Protein 9H0X (pdb70)

Organism: Legionella pneumophila (NCBI:txid446)

Nearest PDB structures (foldseek):
  6ya1-assembly1_A  TM=9.956E-01  e=2.406E-67  Legionella pneumophila
  6yze-assembly1_A  TM=9.687E-01  e=2.252E-63  Legionella pneumophila
  7oc7-assembly1_A  TM=9.389E-01  e=1.921E-40  Pseudomonas aeruginosa
  8cr4-assembly1_A  TM=9.375E-01  e=2.576E-39  Pseudomonas aeruginosa
  3nqy-assembly1_B  TM=9.184E-01  e=3.663E-38  Pseudoalteromonas sp. SM9913

Solvent-accessible surface area: 14465 Å² total; per-residue (Å²): 160,76,133,4,68,0,43,0,41,0,4,7,183,73,87,33,85,58,23,0,34,152,89,49,75,56,5,64,2,28,30,38,52,92,83,81,57,0,36,1,45,19,119,46,0,34,0,1,37,5,45,58,141,97,186,48,113,32,135,26,7,92,4,60,3,115,118,108,136,192,132,115,63,14,99,2,2,126,86,58,63,0,52,24,151,27,51,14,8,0,1,1,0,0,10,0,3,22,0,0,75,5,1,23,52,0,0,101,85,39,48,60,40,53,0,1,45,112,132,122,55,41,82,37,47,0,19,0,23,0,8,23,0,132,28,59,56,69,13,60,34,64,34,118,7,0,0,0,0,4,4,69,104,67,9,19,2,7,11,14,36,4,17,0,0,12,9,0,0,12,0,0,0,89,62,68,7,1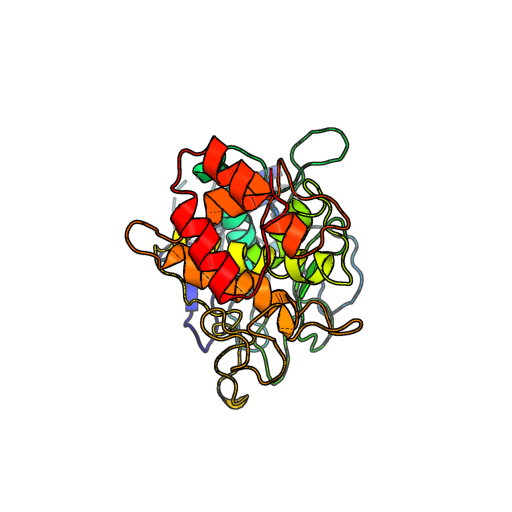7,6,63,107,128,27,55,5,0,0,0,9,1,0,0,0,0,0,0,2,0,0,0,28,80,60,39,92,47,151,30,49,47,40,13,3,25,25,3,1,31,142,123,26,66,132,95,4,70,20,16,0,46,110,3,44,117,35,66,117,7,19,28,33,17,111,79,45,133,65,77,19,65,11,63,74,0,0,1,0,0,2,31,0,0,60,19,0,8,82,15,100,138,24,73,10,103,41,0,0,25,0,0,0,46,0,1,60,81,84,12,72,53,151,3,50,5,58,98,0,0,34,6,0,16,42,0,0,149,84,56,69,54,82,56,104,29,0,68,122,0,0,57,78,0,52,4,72,52,149,100,27,242

Radius of gyration: 20.14 Å; Cα contacts (8 Å, |Δi|>4): 769; chains: 1; bounding box: 55×46×60 Å

B-factor: mean 24.15, std 18.09, range [9.18, 670.96]

Foldseek 3Di:
DAKAWEWAKWAFPVVDMDICVPPHPTFIWAADVVVQKIFLDDPAEAEAECVQEADDPLGTDMEHFDDDPPVYYFYDDNVRHRADDAQGIGHLSRLQSVLRVLLQVLCCVLPVDGLAADPVGHHAHAYEYFCYHDQDQDWAADQRYIYWHCHHDFWGTQRHNLSSQLHSNLRVLCVAQNADCFDQSVLVSNLLSNLRSQSSVCSVPNDGDQAAAQSITDPVNPDNGCAHLCQRCVNVQADQAPVPDDHPRHSNRPVNLVSVLLVQLCPDVPHHSSLSNQLVSQLSHPQRHHHDHPQSSLLSSLVSCVVVVHDSVSSVVSNVSRPHDPPVND

Sequence (330 aa):
KVQAKGMMMGFGGNRKIGEYQFGKDLPLLEITRDSSVEMCFMENTDVKVVDMGHKYYSNNKPMQFTCKETPDTKTYYTGYSADGYDRDNGAASPTNDALYAGYVIKHMMYHDWYGVEALTTKSDGSPMQLVMRVHYGQGYENAYWDGKQMTFGDGDTMMYPLVSLLGVGGHEVSHGFTEEQHSGLEYFGQSGGMNESSFSDMAAQAAEYYSVGKNSWQIGPEIMKEDSGYDALRYMDKPSRRDGMSIDVADDYYGGLDVHYSSGVYNHLFYILANQPNWNLRMMAFDVMVKANMMMDYWTPYSTFDEGGCCGMLSAAKDLGYNLDDIKKSLSEVTINYQSCCY

Structure (mmCIF, N/CA/C/O backbone):
data_9H0X
#
_entry.id   9H0X
#
_cell.length_a   59.914
_cell.length_b   74.950
_cell.length_c   76.129
_cell.angle_alpha   90.00
_cell.angle_beta   90.00
_cell.angle_gamma   90.00
#
_symmetry.space_group_name_H-M   'P 21 21 21'
#
loop_
_entity.id
_entity.type
_entity.pdbx_description
1 polymer 'Zinc metalloproteinase'
2 non-polymer "(2~{R})-2-(2-methylpropyl)-~{N}-[4-[[4-[(2-methylpropylsulfonylamino)methyl]-1,2,3-triazol-1-yl]methyl]phenyl]-~{N}'-oxidanyl-propanediamide"
3 non-polymer 'ZINC ION'
4 water water
#
loop_
_atom_site.group_PDB
_atom_site.id
_atom_site.type_symbol
_atom_site.label_atom_id
_atom_site.label_alt_id
_atom_site.label_comp_id
_atom_site.label_asym_id
_atom_site.label_entity_id
_atom_site.label_seq_id
_atom_site.pdbx_PDB_ins_code
_atom_site.Cartn_x
_atom_site.Cartn_y
_atom_site.Cartn_z
_atom_site.occupancy
_atom_site.B_iso_or_equiv
_atom_site.auth_seq_id
_atom_site.auth_comp_id
_atom_site.auth_asym_id
_atom_site.auth_atom_id
_atom_site.pdbx_PDB_model_num
ATOM 1 N N . LYS A 1 2 ? 5.863 24.978 -33.721 1.00 48.62 2 LYS A N 1
ATOM 2 C CA . LYS A 1 2 ? 6.230 26.078 -34.616 1.00 54.94 2 LYS A CA 1
ATOM 3 C C . LYS A 1 2 ? 5.127 26.400 -35.628 1.00 54.05 2 LYS A C 1
ATOM 4 O O . LYS A 1 2 ? 4.794 27.570 -35.803 1.00 59.59 2 LYS A O 1
ATOM 22 N N . VAL A 1 3 ? 4.603 25.390 -36.333 1.00 36.11 3 VAL A N 1
ATOM 23 C CA . VAL A 1 3 ? 3.440 25.594 -37.193 1.00 39.08 3 VAL A CA 1
ATOM 24 C C . VAL A 1 3 ? 2.334 24.652 -36.742 1.00 36.63 3 VAL A C 1
ATOM 25 O O . VAL A 1 3 ? 2.603 23.558 -36.224 1.00 32.55 3 VAL A O 1
ATOM 38 N N . GLN A 1 4 ? 1.083 25.072 -36.932 1.00 30.04 4 GLN A N 1
ATOM 39 C CA . GLN A 1 4 ? -0.041 24.171 -36.718 1.00 30.66 4 GLN A CA 1
ATOM 40 C C . GLN A 1 4 ? -0.014 23.079 -37.787 1.00 30.57 4 GLN A C 1
ATOM 41 O O . GLN A 1 4 ? 0.377 23.313 -38.932 1.00 29.67 4 GLN A O 1
ATOM 55 N N . ALA A 1 5 ? -0.480 21.888 -37.406 1.00 27.96 5 ALA A N 1
ATOM 56 C CA . ALA A 1 5 ? -0.607 20.771 -38.341 1.00 23.31 5 ALA A CA 1
ATOM 57 C C . ALA A 1 5 ? -1.778 19.915 -37.865 1.00 22.95 5 ALA A C 1
ATOM 58 O O . ALA A 1 5 ? -2.352 20.163 -36.809 1.00 23.45 5 ALA A O 1
ATOM 65 N N . LYS A 1 6 ? -2.121 18.892 -38.657 1.00 26.26 6 LYS A N 1
ATOM 66 C CA . LYS A 1 6 ? -3.250 18.022 -38.335 1.00 24.41 6 LYS A CA 1
ATOM 67 C C . LYS A 1 6 ? -2.722 16.594 -38.171 1.00 21.88 6 LYS A C 1
ATOM 68 O O . LYS A 1 6 ? -1.798 16.163 -38.859 1.00 23.52 6 LYS A O 1
ATOM 87 N N . GLY A 1 7 ? -3.328 15.876 -37.233 1.00 21.97 7 GLY A N 1
ATOM 88 C CA . GLY A 1 7 ? -2.945 14.503 -37.004 1.00 22.48 7 GLY A CA 1
ATOM 89 C C . GLY A 1 7 ? -4.064 13.514 -37.298 1.00 18.75 7 GLY A C 1
ATOM 90 O O . GLY A 1 7 ? -5.217 13.689 -36.898 1.00 20.61 7 GLY A O 1
ATOM 94 N N . MET A 1 8 ? -3.687 12.468 -38.022 1.00 20.42 8 MET A N 1
ATOM 95 C CA A MET A 1 8 ? -4.591 11.377 -38.356 0.47 22.73 8 MET A CA 1
ATOM 96 C CA B MET A 1 8 ? -4.596 11.380 -38.348 0.20 22.75 8 MET A CA 1
ATOM 97 C CA C MET A 1 8 ? -4.585 11.376 -38.364 0.33 22.75 8 MET A CA 1
ATOM 98 C C . MET A 1 8 ? -4.183 10.138 -37.570 1.00 17.77 8 MET A C 1
ATOM 99 O O . MET A 1 8 ? -2.995 9.837 -37.461 1.00 20.96 8 MET A O 1
ATOM 137 N N . GLY A 1 9 ? -5.151 9.417 -37.048 1.00 19.12 9 GLY A N 1
ATOM 138 C CA . GLY A 1 9 ? -4.796 8.254 -36.254 1.00 17.91 9 GLY A CA 1
ATOM 139 C C . GLY A 1 9 ? -6.028 7.642 -35.644 1.00 19.09 9 GLY A C 1
ATOM 140 O O . GLY A 1 9 ? -7.177 7.991 -36.004 1.00 21.13 9 GLY A O 1
ATOM 144 N N . PHE A 1 10 ? -5.807 6.761 -34.666 1.00 15.85 10 PHE A N 1
ATOM 145 C CA . PHE A 1 10 ? -6.885 5.951 -34.140 1.00 16.80 10 PHE A CA 1
ATOM 146 C C . PHE A 1 10 ? -7.133 6.238 -32.673 1.00 15.81 10 PHE A C 1
ATOM 147 O O . PHE A 1 10 ? -6.337 6.863 -31.971 1.00 15.57 10 PHE A O 1
ATOM 164 N N . GLY A 1 11 ? -8.286 5.791 -32.195 1.00 15.58 11 GLY A N 1
ATOM 165 C CA . GLY A 1 11 ? -8.696 5.856 -30.822 1.00 15.14 11 GLY A CA 1
ATOM 166 C C . GLY A 1 11 ? -9.660 4.743 -30.453 1.00 14.67 11 GLY A C 1
ATOM 167 O O . GLY A 1 11 ? -10.002 3.906 -31.282 1.00 15.60 11 GLY A O 1
ATOM 171 N N . GLY A 1 12 ? -10.087 4.744 -29.200 1.00 15.94 12 GLY A N 1
ATOM 172 C CA . GLY A 1 12 ? -10.982 3.705 -28.735 1.00 15.70 12 GLY A CA 1
ATOM 173 C C . GLY A 1 12 ? -10.255 2.544 -28.127 1.00 15.90 12 GLY A C 1
ATOM 174 O O . GLY A 1 12 ? -9.049 2.559 -27.866 1.00 15.53 12 GLY A O 1
ATOM 178 N N . ASN A 1 13 ? -10.994 1.465 -27.932 1.00 15.95 13 ASN A N 1
ATOM 179 C CA . ASN A 1 13 ? -10.428 0.264 -27.312 1.00 16.98 13 ASN A CA 1
ATOM 180 C C . ASN A 1 13 ? -11.218 -0.965 -27.734 1.00 17.47 13 ASN A C 1
ATOM 181 O O . ASN A 1 13 ? -12.169 -0.891 -28.521 1.00 18.42 13 ASN A O 1
ATOM 192 N N . ARG A 1 14 ? -10.762 -2.122 -27.278 1.00 17.21 14 ARG A N 1
ATOM 193 C CA . ARG A 1 14 ? -11.323 -3.371 -27.761 1.00 21.36 14 ARG A CA 1
ATOM 194 C C . ARG A 1 14 ? -12.740 -3.591 -27.307 1.00 24.42 14 ARG A C 1
ATOM 195 O O . ARG A 1 14 ? -13.447 -4.382 -27.963 1.00 29.37 14 ARG A O 1
ATOM 216 N N . LYS A 1 15 ? -13.185 -2.918 -26.264 1.00 21.91 15 LYS A N 1
ATOM 217 C CA . LYS A 1 15 ? -14.562 -3.064 -25.801 1.00 26.68 15 LYS A CA 1
ATOM 218 C C . LYS A 1 15 ? -15.531 -2.150 -26.536 1.00 23.40 15 LYS A C 1
ATOM 219 O O . LYS A 1 15 ? -16.574 -2.617 -27.014 1.00 28.47 15 LYS A O 1
ATOM 238 N N . ILE A 1 16 ? -15.243 -0.874 -26.623 1.00 22.32 16 ILE A N 1
ATOM 239 C CA . ILE A 1 16 ? -16.200 0.038 -27.260 1.00 27.48 16 ILE A CA 1
ATOM 240 C C . ILE A 1 16 ? -15.990 0.150 -28.745 1.00 25.58 16 ILE A C 1
ATOM 241 O O . ILE A 1 16 ? -16.856 0.712 -29.443 1.00 30.77 16 ILE A O 1
ATOM 257 N N . GLY A 1 17 ? -14.913 -0.418 -29.266 1.00 23.05 17 GLY A N 1
ATOM 258 C CA . GLY A 1 17 ? -14.549 -0.327 -30.658 1.00 24.04 17 GLY A CA 1
ATOM 259 C C . GLY A 1 17 ? -13.526 0.776 -30.912 1.00 20.15 17 GLY A C 1
ATOM 260 O O . GLY A 1 17 ? -13.361 1.717 -30.130 1.00 20.92 17 GLY A O 1
ATOM 264 N N . GLU A 1 18 ? -12.855 0.638 -32.035 1.00 20.93 18 GLU A N 1
ATOM 265 C CA . GLU A 1 18 ? -11.807 1.574 -32.440 1.00 20.74 18 GLU A CA 1
ATOM 266 C C . GLU A 1 18 ? -12.357 2.449 -33.556 1.00 22.89 18 GLU A C 1
ATOM 267 O O . GLU A 1 18 ? -13.255 2.041 -34.316 1.00 26.71 18 GLU A O 1
ATOM 279 N N . TYR A 1 19 ? -11.830 3.644 -33.680 1.00 19.75 19 TYR A N 1
ATOM 280 C CA . TYR A 1 19 ? -12.311 4.628 -34.633 1.00 19.30 19 TYR A CA 1
ATOM 281 C C . TYR A 1 19 ? -11.130 5.474 -35.083 1.00 21.03 19 TYR A C 1
ATOM 282 O O . TYR A 1 19 ? -10.029 5.373 -34.513 1.00 18.85 19 TYR A O 1
ATOM 300 N N . GLN A 1 20 ? -11.344 6.341 -36.076 1.00 19.98 20 GLN A N 1
ATOM 301 C CA . GLN A 1 20 ? -10.283 7.064 -36.751 1.00 20.74 20 GLN A CA 1
ATOM 302 C C . GLN A 1 20 ? -10.529 8.571 -36.671 1.00 25.76 20 GLN A C 1
ATOM 303 O O . GLN A 1 20 ? -11.553 9.075 -37.151 1.00 23.82 20 GLN A O 1
ATOM 317 N N . PHE A 1 21 ? -9.564 9.293 -36.110 1.00 20.42 21 PHE A N 1
ATOM 318 C CA . PHE A 1 21 ? -9.483 10.738 -36.235 1.00 20.18 21 PHE A CA 1
ATOM 319 C C . PHE A 1 21 ? -9.081 11.068 -37.656 1.00 23.37 21 PHE A C 1
ATOM 320 O O . PHE A 1 21 ? -8.027 10.650 -38.127 1.00 22.23 21 PHE A O 1
ATOM 337 N N . GLY A 1 22 ? -9.971 11.752 -38.376 1.00 24.24 22 GLY A N 1
ATOM 338 C CA . GLY A 1 22 ? -9.835 11.940 -39.798 1.00 27.75 22 GLY A CA 1
ATOM 339 C C . GLY A 1 22 ? -10.884 11.237 -40.618 1.00 29.83 22 GLY A C 1
ATOM 340 O O . GLY A 1 22 ? -10.957 11.493 -41.827 1.00 33.74 22 GLY A O 1
ATOM 344 N N . LYS A 1 23 ? -11.752 10.460 -39.999 1.00 26.49 23 LYS A N 1
ATOM 345 C CA . LYS A 1 23 ? -12.847 9.780 -40.701 1.00 29.19 23 LYS A CA 1
ATOM 346 C C . LYS A 1 23 ? -14.105 9.812 -39.861 1.00 32.42 23 LYS A C 1
ATOM 347 O O . LYS A 1 23 ? -15.080 10.440 -40.249 1.00 36.12 23 LYS A O 1
ATOM 366 N N . ASP A 1 24 ? -14.092 9.142 -38.699 1.00 25.84 24 ASP A N 1
ATOM 367 C CA . ASP A 1 24 ? -15.227 9.084 -37.790 1.00 29.87 24 ASP A CA 1
ATOM 368 C C . ASP A 1 24 ? -15.300 10.322 -36.918 1.00 30.88 24 ASP A C 1
ATOM 369 O O . ASP A 1 24 ? -16.391 10.791 -36.592 1.00 28.67 24 ASP A O 1
ATOM 378 N N . LEU A 1 25 ? -14.150 10.849 -36.525 1.00 24.42 25 LEU A N 1
ATOM 379 C CA . LEU A 1 25 ? -14.039 12.001 -35.646 1.00 21.80 25 LEU A CA 1
ATOM 380 C C . LEU A 1 25 ? -13.145 12.997 -36.339 1.00 22.26 25 LEU A C 1
ATOM 381 O O . LEU A 1 25 ? -12.466 12.664 -37.300 1.00 23.61 25 LEU A O 1
ATOM 397 N N . PRO A 1 26 ? -13.049 14.221 -35.816 1.00 23.83 26 PRO A N 1
ATOM 398 C CA . PRO A 1 26 ? -12.188 15.195 -36.486 1.00 23.25 26 PRO A CA 1
ATOM 399 C C . PRO A 1 26 ? -10.707 14.804 -36.466 1.00 24.41 26 PRO A C 1
ATOM 400 O O . PRO A 1 26 ? -10.231 14.087 -35.562 1.00 23.64 26 PRO A O 1
ATOM 411 N N . LEU A 1 27 ? -9.958 15.381 -37.376 1.00 24.02 27 LEU A N 1
ATOM 412 C CA . LEU A 1 27 ? -8.503 15.340 -37.308 1.00 26.13 27 LEU A CA 1
ATOM 413 C C . LEU A 1 27 ? -8.039 16.058 -36.033 1.00 22.75 27 LEU A C 1
ATOM 414 O O . LEU A 1 27 ? -8.709 16.946 -35.486 1.00 23.81 27 LEU A O 1
ATOM 430 N N . LEU A 1 28 ? -6.950 15.549 -35.439 1.00 20.65 28 LEU A N 1
ATOM 431 C CA . LEU A 1 28 ? -6.394 16.135 -34.228 1.00 18.19 28 LEU A CA 1
ATOM 432 C C . LEU A 1 28 ? -5.593 17.396 -34.539 1.00 18.88 28 LEU A C 1
ATOM 433 O O . LEU A 1 28 ? -4.927 17.506 -35.560 1.00 21.56 28 LEU A O 1
ATOM 449 N N . GLU A 1 29 ? -5.642 18.341 -33.601 1.00 20.04 29 GLU A N 1
ATOM 450 C CA . GLU A 1 29 ? -4.874 19.576 -33.762 1.00 19.63 29 GLU A CA 1
ATOM 451 C C . GLU A 1 29 ? -3.514 19.434 -33.096 1.00 19.05 29 GLU A C 1
ATOM 452 O O . GLU A 1 29 ? -3.437 19.304 -31.871 1.00 18.49 29 GLU A O 1
ATOM 464 N N . ILE A 1 30 ? -2.458 19.387 -33.890 1.00 19.85 30 ILE A N 1
ATOM 465 C CA . ILE A 1 30 ? -1.098 19.199 -33.393 1.00 20.32 30 ILE A CA 1
ATOM 466 C C . ILE A 1 30 ? -0.187 20.340 -33.837 1.00 20.30 30 ILE A C 1
ATOM 467 O O . ILE A 1 30 ? -0.632 21.298 -34.516 1.00 23.69 30 ILE A O 1
ATOM 483 N N . THR A 1 31 ? 1.093 20.245 -33.531 1.00 20.89 31 THR A N 1
ATOM 484 C CA . THR A 1 31 ? 2.053 21.276 -33.898 1.00 21.49 31 THR A CA 1
ATOM 485 C C . THR A 1 31 ? 3.285 20.614 -34.496 1.00 26.78 31 THR A C 1
ATOM 486 O O . THR A 1 31 ? 3.506 19.423 -34.296 1.00 23.51 31 THR A O 1
ATOM 497 N N . ARG A 1 32 ? 4.052 21.360 -35.319 1.00 25.16 32 ARG A N 1
ATOM 498 C CA . ARG A 1 32 ? 5.225 20.798 -35.937 1.00 27.87 32 ARG A CA 1
ATOM 499 C C . ARG A 1 32 ? 6.363 21.805 -35.960 1.00 33.41 32 ARG A C 1
ATOM 500 O O . ARG A 1 32 ? 6.140 22.996 -36.206 1.00 35.68 32 ARG A O 1
ATOM 521 N N . ASP A 1 33 ? 7.571 21.325 -35.659 1.00 28.99 33 ASP A N 1
ATOM 522 C CA . ASP A 1 33 ? 8.798 22.118 -35.780 1.00 31.70 33 ASP A CA 1
ATOM 523 C C . ASP A 1 33 ? 9.621 21.542 -36.923 1.00 37.30 33 ASP A C 1
ATOM 524 O O . ASP A 1 33 ? 10.233 20.473 -36.783 1.00 32.45 33 ASP A O 1
ATOM 533 N N . SER A 1 34 ? 9.671 22.275 -38.046 1.00 34.46 34 SER A N 1
ATOM 534 C CA . SER A 1 34 ? 10.295 21.724 -39.241 1.00 42.31 34 SER A CA 1
ATOM 535 C C . SER A 1 34 ? 11.804 21.580 -39.066 1.00 36.41 34 SER A C 1
ATOM 536 O O . SER A 1 34 ? 12.425 20.726 -39.717 1.00 44.04 34 SER A O 1
ATOM 544 N N . SER A 1 35 ? 12.420 22.423 -38.215 1.00 35.54 35 SER A N 1
ATOM 545 C CA . SER A 1 35 ? 13.877 22.369 -38.039 1.00 39.51 35 SER A CA 1
ATOM 546 C C . SER A 1 35 ? 14.370 20.990 -37.599 1.00 34.35 35 SER A C 1
ATOM 547 O O . SER A 1 35 ? 15.536 20.651 -37.861 1.00 36.43 35 SER A O 1
ATOM 555 N N . VAL A 1 36 ? 13.495 20.170 -37.001 1.00 38.82 36 VAL A N 1
ATOM 556 C CA . VAL A 1 36 ? 13.865 18.833 -36.529 1.00 36.98 36 VAL A CA 1
ATOM 557 C C . VAL A 1 36 ? 12.920 17.749 -37.052 1.00 35.70 36 VAL A C 1
ATOM 558 O O . VAL A 1 36 ? 12.994 16.586 -36.628 1.00 32.66 36 VAL A O 1
ATOM 571 N N . GLU A 1 37 ? 12.037 18.103 -37.979 1.00 33.77 37 GLU A N 1
ATOM 572 C CA . GLU A 1 37 ? 11.044 17.174 -38.520 1.00 38.74 37 GLU A CA 1
ATOM 573 C C . GLU A 1 37 ? 10.287 16.434 -37.415 1.00 32.80 37 GLU A C 1
ATOM 574 O O . GLU A 1 37 ? 10.136 15.215 -37.459 1.00 30.36 37 GLU A O 1
ATOM 586 N N . MET A 1 38 ? 9.821 17.175 -36.422 1.00 29.88 38 MET A N 1
ATOM 587 C CA . MET A 1 38 ? 9.131 16.568 -35.294 1.00 24.76 38 MET A CA 1
ATOM 588 C C . MET A 1 38 ? 7.768 17.214 -35.124 1.00 27.98 38 MET A C 1
ATOM 589 O O . MET A 1 38 ? 7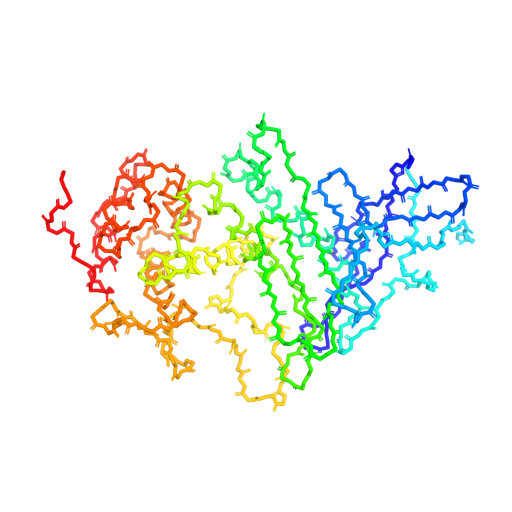.622 18.425 -35.331 1.00 28.36 38 MET A O 1
ATOM 603 N N . CYS A 1 39 ? 6.766 16.412 -34.747 1.00 22.17 39 CYS A N 1
ATOM 604 C CA . CYS A 1 39 ? 5.432 16.893 -34.438 1.00 21.17 39 CYS A CA 1
ATOM 605 C C . CYS A 1 39 ? 5.223 16.712 -32.938 1.00 19.84 39 CYS A C 1
ATOM 606 O O . CYS A 1 39 ? 5.921 15.922 -32.284 1.00 21.55 39 CYS A O 1
ATOM 613 N N . PHE A 1 40 ? 4.270 17.459 -32.397 1.00 18.98 40 PHE A N 1
ATOM 614 C CA . PHE A 1 40 ? 4.029 17.495 -30.958 1.00 17.42 40 PHE A CA 1
ATOM 615 C C . PHE A 1 40 ? 2.545 17.400 -30.713 1.00 17.65 40 PHE A C 1
ATOM 616 O O . PHE A 1 40 ? 1.745 18.002 -31.436 1.00 18.55 40 PHE A O 1
ATOM 633 N N . MET A 1 41 ? 2.161 16.607 -29.710 1.00 17.20 41 MET A N 1
ATOM 634 C CA . MET A 1 41 ? 0.745 16.408 -29.358 1.00 14.91 41 MET A CA 1
ATOM 635 C C . MET A 1 41 ? 0.312 17.577 -28.467 1.00 15.53 41 MET A C 1
ATOM 636 O O . MET A 1 41 ? 0.069 17.458 -27.264 1.00 15.60 41 MET A O 1
ATOM 650 N N . GLU A 1 42 ? 0.282 18.747 -29.078 1.00 16.18 42 GLU A N 1
ATOM 651 C CA . GLU A 1 42 ? -0.035 19.964 -28.357 1.00 17.20 42 GLU A CA 1
ATOM 652 C C . GLU A 1 42 ? -0.616 20.976 -29.333 1.00 17.98 42 GLU A C 1
ATOM 653 O O . GLU A 1 42 ? -0.205 21.069 -30.494 1.00 19.18 42 GLU A O 1
ATOM 665 N N . ASN A 1 43 ? -1.578 21.725 -28.818 1.00 17.12 43 ASN A N 1
ATOM 666 C CA . ASN A 1 43 ? -2.112 22.930 -29.441 1.00 17.87 43 ASN A CA 1
ATOM 667 C C . ASN A 1 43 ? -2.290 23.962 -28.347 1.00 19.41 43 ASN A C 1
ATOM 668 O O . ASN A 1 43 ? -2.000 23.699 -27.174 1.00 18.87 43 ASN A O 1
ATOM 679 N N . THR A 1 44 ? -2.832 25.125 -28.690 1.00 20.21 44 THR A N 1
ATOM 680 C CA . THR A 1 44 ? -2.911 26.175 -27.693 1.00 19.95 44 THR A CA 1
ATOM 681 C C . THR A 1 44 ? -3.697 25.710 -26.497 1.00 21.58 44 THR A C 1
ATOM 682 O O . THR A 1 44 ? -3.352 26.020 -25.349 1.00 21.31 44 THR A O 1
ATOM 693 N N . ASP A 1 45 ? -4.767 24.961 -26.719 1.00 17.78 45 ASP A N 1
ATOM 694 C CA . ASP A 1 45 ? -5.694 24.631 -25.652 1.00 16.75 45 ASP A CA 1
ATOM 695 C C . ASP A 1 45 ? -5.357 23.368 -24.843 1.00 14.11 45 ASP A C 1
ATOM 696 O O . ASP A 1 45 ? -5.782 23.246 -23.676 1.00 15.43 45 ASP A O 1
ATOM 705 N N . VAL A 1 46 ? -4.634 22.424 -25.438 1.00 14.26 46 VAL A N 1
ATOM 706 C CA . VAL A 1 46 ? -4.436 21.099 -24.854 1.00 13.17 46 VAL A CA 1
ATOM 707 C C . VAL A 1 46 ? -3.038 20.606 -25.182 1.00 13.14 46 VAL A C 1
ATOM 708 O O . VAL A 1 46 ? -2.586 20.728 -26.321 1.00 14.55 46 VAL A O 1
ATOM 721 N N . LYS A 1 47 ? -2.354 20.036 -24.166 1.00 14.30 47 LYS A N 1
ATOM 722 C CA . LYS A 1 47 ? -1.067 19.372 -24.363 1.00 13.72 47 LYS A CA 1
ATOM 723 C C . LYS A 1 47 ? -1.191 17.957 -23.811 1.00 13.48 47 LYS A C 1
ATOM 724 O O . LYS A 1 47 ? -1.713 17.763 -22.695 1.00 13.98 47 LYS A O 1
ATOM 743 N N . VAL A 1 48 ? -0.710 16.965 -24.575 1.00 13.03 48 VAL A N 1
ATOM 744 C CA . VAL A 1 48 ? -0.611 15.597 -24.089 1.00 12.60 48 VAL A CA 1
ATOM 745 C C . VAL A 1 48 ? 0.849 15.278 -23.774 1.00 13.20 48 VAL A C 1
ATOM 746 O O . VAL A 1 48 ? 1.733 15.482 -24.623 1.00 14.21 48 VAL A O 1
ATOM 759 N N . VAL A 1 49 ? 1.084 14.788 -22.557 1.00 12.98 49 VAL A N 1
ATOM 760 C CA . VAL A 1 49 ? 2.391 14.319 -22.085 1.00 13.53 49 VAL A CA 1
ATOM 761 C C . VAL A 1 49 ? 2.365 12.787 -22.056 1.00 13.38 49 VAL A C 1
ATOM 762 O O . VAL A 1 49 ? 1.462 12.210 -21.442 1.00 13.67 49 VAL A O 1
ATOM 775 N N . ASP A 1 50 ? 3.330 12.135 -22.681 1.00 13.98 50 ASP A N 1
ATOM 776 C CA . ASP A 1 50 ? 3.479 10.696 -22.592 1.00 15.30 50 ASP A CA 1
ATOM 777 C C . ASP A 1 50 ? 4.367 10.442 -21.360 1.00 15.04 50 ASP A C 1
ATOM 778 O O . ASP A 1 50 ? 5.597 10.625 -21.419 1.00 16.11 50 ASP A O 1
ATOM 787 N N . MET A 1 51 ? 3.768 9.920 -20.289 1.00 14.75 51 MET A N 1
ATOM 788 C CA . MET A 1 51 ? 4.548 9.682 -19.088 1.00 14.43 51 MET A CA 1
ATOM 789 C C . MET A 1 51 ? 5.441 8.437 -19.235 1.00 15.82 51 MET A C 1
ATOM 790 O O . MET A 1 51 ? 6.324 8.227 -18.366 1.00 17.29 51 MET A O 1
ATOM 804 N N . GLY A 1 52 ? 5.237 7.580 -20.231 1.00 16.41 52 GLY A N 1
ATOM 805 C CA . GLY A 1 52 ? 6.100 6.416 -20.421 1.00 17.71 52 GLY A CA 1
ATOM 806 C C . GLY A 1 52 ? 6.093 5.418 -19.275 1.00 15.96 52 GLY A C 1
ATOM 807 O O . GLY A 1 52 ? 7.118 4.759 -19.000 1.00 19.20 52 GLY A O 1
ATOM 811 N N . HIS A 1 53 ? 4.976 5.308 -18.575 1.00 16.00 53 HIS A N 1
ATOM 812 C CA . HIS A 1 53 ? 4.755 4.409 -17.439 1.00 15.75 53 HIS A CA 1
ATOM 813 C C . HIS A 1 53 ? 5.556 4.871 -16.219 1.00 19.59 53 HIS A C 1
ATOM 814 O O . HIS A 1 53 ? 5.621 4.147 -15.238 1.00 20.47 53 HIS A O 1
ATOM 829 N N . LYS A 1 54 ? 6.107 6.078 -16.225 1.00 16.55 54 LYS A N 1
ATOM 830 C CA . LYS A 1 54 ? 6.737 6.652 -15.035 1.00 17.79 54 LYS A CA 1
ATOM 831 C C . LYS A 1 54 ? 5.719 7.480 -14.248 1.00 17.04 54 LYS A C 1
ATOM 832 O O . LYS A 1 54 ? 4.584 7.743 -14.648 1.00 15.92 54 LYS A O 1
ATOM 851 N N . TYR A 1 55 ? 6.174 7.904 -13.050 1.00 17.82 55 TYR A N 1
ATOM 852 C CA . TYR A 1 55 ? 5.374 8.677 -12.118 1.00 19.91 55 TYR A CA 1
ATOM 853 C C . TYR A 1 55 ? 5.720 10.159 -12.111 1.00 17.88 55 TYR A C 1
ATOM 854 O O . TYR A 1 55 ? 5.039 10.928 -11.427 1.00 18.21 55 TYR A O 1
ATOM 872 N N . TYR A 1 56 ? 6.750 10.570 -12.851 1.00 18.30 56 TYR A N 1
ATOM 873 C CA . TYR A 1 56 ? 7.204 11.951 -12.917 1.00 20.19 56 TYR A CA 1
ATOM 874 C C . TYR A 1 56 ? 7.587 12.264 -14.348 1.00 19.72 56 TYR A C 1
ATOM 875 O O . TYR A 1 56 ? 7.949 11.347 -15.071 1.00 20.05 56 TYR A O 1
ATOM 893 N N . SER A 1 57 ? 7.490 13.542 -14.742 1.00 18.93 57 SER A N 1
ATOM 894 C CA . SER A 1 57 ? 7.844 13.937 -16.108 1.00 19.62 57 SER A CA 1
ATOM 895 C C . SER A 1 57 ? 8.219 15.405 -16.110 1.00 19.62 57 SER A C 1
ATOM 896 O O . SER A 1 57 ? 7.695 16.182 -15.318 1.00 21.28 57 SER A O 1
ATOM 904 N N . ASN A 1 58 ? 9.037 15.785 -17.083 1.00 19.63 58 ASN A N 1
ATOM 905 C CA . ASN A 1 58 ? 9.242 17.199 -17.361 1.00 20.83 58 ASN A CA 1
ATOM 906 C C . ASN A 1 58 ? 8.080 17.888 -18.079 1.00 20.11 58 ASN A C 1
ATOM 907 O O . ASN A 1 58 ? 8.172 19.091 -18.311 1.00 23.14 58 ASN A O 1
ATOM 918 N N . ASN A 1 59 ? 7.032 17.177 -18.471 1.00 18.77 59 ASN A N 1
ATOM 919 C CA . ASN A 1 59 ? 5.811 17.756 -19.030 1.00 18.85 59 ASN A CA 1
ATOM 920 C C . ASN A 1 59 ? 6.011 18.343 -20.437 1.00 18.59 59 ASN A C 1
ATOM 921 O O . ASN A 1 59 ? 5.126 19.036 -20.966 1.00 20.12 59 ASN A O 1
ATOM 932 N N . LYS A 1 60 ? 7.096 18.030 -21.095 1.00 18.07 60 LYS A N 1
ATOM 933 C CA . LYS A 1 60 ? 7.215 18.324 -22.501 1.00 19.07 60 LYS A CA 1
ATOM 934 C C . LYS A 1 60 ? 6.170 17.507 -23.241 1.00 19.35 60 LYS A C 1
ATOM 935 O O . LYS A 1 60 ? 5.882 16.365 -22.881 1.00 18.51 60 LYS A O 1
ATOM 954 N N . PRO A 1 61 ? 5.596 18.065 -24.304 1.00 18.33 61 PRO A N 1
ATOM 955 C CA . PRO A 1 61 ? 4.603 17.329 -25.084 1.00 17.31 61 PRO A CA 1
ATOM 956 C C . PRO A 1 61 ? 5.189 16.089 -25.717 1.00 16.91 61 PRO A C 1
ATOM 957 O O . PRO A 1 61 ? 6.354 16.049 -26.110 1.00 18.63 61 PRO A O 1
ATOM 968 N N . MET A 1 62 ? 4.335 15.087 -25.878 1.00 16.53 62 MET A N 1
ATOM 969 C CA . MET A 1 62 ? 4.725 13.878 -26.603 1.00 15.62 62 MET A CA 1
ATOM 970 C C . MET A 1 62 ? 5.161 14.380 -28.014 1.00 19.55 62 MET A C 1
ATOM 971 O O . MET A 1 62 ? 4.475 15.181 -28.670 1.00 16.84 62 MET A O 1
ATOM 985 N N . GLN A 1 63 ? 6.243 13.857 -28.505 1.00 17.02 63 GLN A N 1
ATOM 986 C CA . GLN A 1 63 ? 6.841 14.303 -29.765 1.00 17.85 63 GLN A CA 1
ATOM 987 C C . GLN A 1 63 ? 7.166 13.083 -30.611 1.00 19.03 63 GLN A C 1
ATOM 988 O O . GLN A 1 63 ? 7.603 12.048 -30.094 1.00 21.04 63 GLN A O 1
ATOM 1002 N N . PHE A 1 64 ? 6.981 13.225 -31.918 1.00 18.72 64 PHE A N 1
ATOM 1003 C CA . PHE A 1 64 ? 7.139 12.088 -32.820 1.00 21.62 64 PHE A CA 1
ATOM 1004 C C . PHE A 1 64 ? 7.612 12.586 -34.172 1.00 21.71 64 PHE A C 1
ATOM 1005 O O . PHE A 1 64 ? 7.291 13.692 -34.571 1.00 23.29 64 PHE A O 1
ATOM 1022 N N . THR A 1 65 ? 8.361 11.746 -34.853 1.00 22.29 65 THR A N 1
ATOM 1023 C CA . THR A 1 65 ? 8.801 12.090 -36.210 1.00 23.61 65 THR A CA 1
ATOM 1024 C C . THR A 1 65 ? 7.599 12.240 -37.128 1.00 24.61 65 THR A C 1
ATOM 1025 O O . THR A 1 65 ? 6.651 11.448 -37.102 1.00 25.38 65 THR A O 1
ATOM 1036 N N . CYS A 1 66 ? 7.599 13.292 -37.943 1.00 28.71 66 CYS A N 1
ATOM 1037 C CA . CYS A 1 66 ? 6.499 13.482 -38.883 1.00 25.69 66 CYS A CA 1
ATOM 1038 C C . CYS A 1 66 ? 7.111 13.994 -40.172 1.00 36.42 66 CYS A C 1
ATOM 1039 O O . CYS A 1 66 ? 7.728 15.065 -40.168 1.00 31.82 66 CYS A O 1
ATOM 1046 N N . LYS A 1 67 ? 6.951 13.221 -41.241 1.00 34.28 67 LYS A N 1
ATOM 1047 C CA . LYS A 1 67 ? 7.584 13.442 -42.538 1.00 41.65 67 LYS A CA 1
ATOM 1048 C C . LYS A 1 67 ? 6.534 13.280 -43.616 1.00 28.54 67 LYS A C 1
ATOM 1049 O O . LYS A 1 67 ? 5.482 12.680 -43.419 1.00 30.07 67 LYS A O 1
ATOM 1068 N N . GLU A 1 68 ? 6.831 13.914 -44.744 1.00 28.15 68 GLU A N 1
ATOM 1069 C CA . GLU A 1 68 ? 6.023 13.737 -45.934 1.00 33.69 68 GLU A CA 1
ATOM 1070 C C . GLU A 1 68 ? 6.126 12.293 -46.417 1.00 29.08 68 GLU A C 1
ATOM 1071 O O . GLU A 1 68 ? 7.178 11.664 -46.310 1.00 29.16 68 GLU A O 1
ATOM 1083 N N . THR A 1 69 ? 5.049 11.825 -47.048 1.00 26.74 69 THR A N 1
ATOM 1084 C CA . THR A 1 69 ? 4.927 10.471 -47.557 1.00 27.58 69 THR A CA 1
ATOM 1085 C C . THR A 1 69 ? 4.269 10.495 -48.920 1.00 31.61 69 THR A C 1
ATOM 1086 O O . THR A 1 69 ? 3.689 11.510 -49.317 1.00 34.56 69 THR A O 1
ATOM 1097 N N . PRO A 1 70 ? 4.372 9.408 -49.674 1.00 32.41 70 PRO A N 1
ATOM 1098 C CA . PRO A 1 70 ? 3.731 9.370 -50.996 1.00 36.00 70 PRO A CA 1
ATOM 1099 C C . PRO A 1 70 ? 2.215 9.498 -50.889 1.00 39.52 70 PRO A C 1
ATOM 1100 O O . PRO A 1 70 ? 1.587 8.996 -49.954 1.00 45.95 70 PRO A O 1
ATOM 1111 N N . ASP A 1 71 ? 1.622 10.195 -51.851 1.00 52.03 71 ASP A N 1
ATOM 1112 C CA . ASP A 1 71 ? 0.171 10.449 -51.806 1.00 52.19 71 ASP A CA 1
ATOM 1113 C C . ASP A 1 71 ? -0.650 9.384 -52.557 1.00 46.35 71 ASP A C 1
ATOM 1114 O O . ASP A 1 71 ? -0.105 8.430 -53.131 1.00 49.92 71 ASP A O 1
ATOM 1123 N N . THR A 1 75 ? -2.472 23.817 -43.888 1.00 45.47 75 THR A N 1
ATOM 1124 C CA . THR A 1 75 ? -1.740 22.923 -42.998 1.00 46.08 75 THR A CA 1
ATOM 1125 C C . THR A 1 75 ? -1.567 21.547 -43.643 1.00 47.18 75 THR A C 1
ATOM 1126 O O . THR A 1 75 ? -2.277 21.179 -44.572 1.00 48.67 75 THR A O 1
ATOM 1136 N N . LYS A 1 76 ? -0.604 20.794 -43.133 1.00 33.11 76 LYS A N 1
ATOM 1137 C CA . LYS A 1 76 ? -0.308 19.439 -43.585 1.00 30.72 76 LYS A CA 1
ATOM 1138 C C . LYS A 1 76 ? -0.807 18.472 -42.504 1.00 31.23 76 LYS A C 1
ATOM 1139 O O . LYS A 1 76 ? -0.972 18.831 -41.313 1.00 27.92 76 LYS A O 1
ATOM 1158 N N . THR A 1 77 ? -1.076 17.246 -42.943 1.00 27.63 77 THR A N 1
ATOM 1159 C CA . THR A 1 77 ? -1.558 16.161 -42.074 1.00 26.67 77 THR A CA 1
ATOM 1160 C C . THR A 1 77 ? -0.514 15.065 -41.967 1.00 28.56 77 THR A C 1
ATOM 1161 O O . THR A 1 77 ? 0.133 14.675 -42.942 1.00 32.73 77 THR A O 1
ATOM 1172 N N . TYR A 1 78 ? -0.397 14.521 -40.764 1.00 25.52 78 TYR A N 1
ATOM 1173 C CA . TYR A 1 78 ? 0.568 13.465 -40.496 1.00 22.47 78 TYR A CA 1
ATOM 1174 C C . TYR A 1 78 ? -0.113 12.375 -39.661 1.00 22.87 78 TYR A C 1
ATOM 1175 O O . TYR A 1 78 ? -1.004 12.650 -38.842 1.00 23.43 78 TYR A O 1
ATOM 1193 N N . TYR A 1 79 ? 0.375 11.139 -39.839 1.00 21.96 79 TYR A N 1
ATOM 1194 C CA . TYR A 1 79 ? -0.099 10.078 -38.929 1.00 20.26 79 TYR A CA 1
ATOM 1195 C C . TYR A 1 79 ? 0.572 10.168 -37.572 1.00 20.31 79 TYR A C 1
ATOM 1196 O O . TYR A 1 79 ? 1.755 10.459 -37.477 1.00 20.86 79 TYR A O 1
ATOM 1214 N N . THR A 1 80 ? -0.198 9.911 -36.525 1.00 18.06 80 THR A N 1
ATOM 1215 C CA . THR A 1 80 ? 0.342 10.027 -35.168 1.00 17.45 80 THR A CA 1
ATOM 1216 C C . THR A 1 80 ? 1.136 8.787 -34.767 1.00 16.96 80 THR A C 1
ATOM 1217 O O . THR A 1 80 ? 1.172 7.776 -35.449 1.00 18.54 80 THR A O 1
ATOM 1228 N N . GLY A 1 81 ? 1.788 8.905 -33.615 1.00 17.80 81 GLY A N 1
ATOM 1229 C CA . GLY A 1 81 ? 2.465 7.780 -33.021 1.00 18.08 81 GLY A CA 1
ATOM 1230 C C . GLY A 1 81 ? 3.942 7.755 -33.341 1.00 18.09 81 GLY A C 1
ATOM 1231 O O . GLY A 1 81 ? 4.415 8.301 -34.335 1.00 18.80 81 GLY A O 1
ATOM 1235 N N . TYR A 1 82 ? 4.690 7.053 -32.499 1.00 19.29 82 TYR A N 1
ATOM 1236 C CA . TYR A 1 82 ? 6.119 6.972 -32.720 1.00 18.81 82 TYR A CA 1
ATOM 1237 C C . TYR A 1 82 ? 6.508 6.171 -33.950 1.00 23.41 82 TYR A C 1
ATOM 1238 O O . TYR A 1 82 ? 7.652 6.275 -34.376 1.00 23.17 82 TYR A O 1
ATOM 1256 N N . SER A 1 83 ? 5.599 5.386 -34.538 1.00 21.07 83 SER A N 1
ATOM 1257 C CA . SER A 1 83 ? 5.811 4.659 -35.790 1.00 22.70 83 SER A CA 1
ATOM 1258 C C . SER A 1 83 ? 5.028 5.259 -36.947 1.00 22.52 83 SER A C 1
ATOM 1259 O O . SER A 1 83 ? 4.961 4.648 -38.009 1.00 25.08 83 SER A O 1
ATOM 1267 N N . ALA A 1 84 ? 4.400 6.420 -36.764 1.00 21.91 84 ALA A N 1
ATOM 1268 C CA . ALA A 1 84 ? 3.755 7.133 -37.867 1.00 22.87 84 ALA A CA 1
ATOM 1269 C C . ALA A 1 84 ? 2.696 6.255 -38.536 1.00 22.23 84 ALA A C 1
ATOM 1270 O O . ALA A 1 84 ? 2.536 6.228 -39.753 1.00 22.73 84 ALA A O 1
ATOM 1277 N N . ASP A 1 85 ? 1.942 5.543 -37.704 1.00 20.06 85 ASP A N 1
ATOM 1278 C CA . ASP A 1 85 ? 0.884 4.630 -38.168 1.00 19.64 85 ASP A CA 1
ATOM 1279 C C . ASP A 1 85 ? -0.478 4.902 -37.546 1.00 19.15 85 ASP A C 1
ATOM 1280 O O . ASP A 1 85 ? -1.419 4.169 -37.819 1.00 20.63 85 ASP A O 1
ATOM 1289 N N . GLY A 1 86 ? -0.603 5.932 -36.719 1.00 17.60 86 GLY A N 1
ATOM 1290 C CA . GLY A 1 86 ? -1.839 6.305 -36.094 1.00 17.95 86 GLY A CA 1
ATOM 1291 C C . GLY A 1 86 ? -2.081 5.669 -34.743 1.00 16.25 86 GLY A C 1
ATOM 1292 O O . GLY A 1 86 ? -3.106 5.968 -34.116 1.00 16.13 86 GLY A O 1
ATOM 1296 N N . TYR A 1 87 ? -1.175 4.793 -34.297 1.00 17.27 87 TYR A N 1
ATOM 1297 C CA . TYR A 1 87 ? -1.391 3.997 -33.090 1.00 16.01 87 TYR A CA 1
ATOM 1298 C C . TYR A 1 87 ? -0.436 4.392 -31.970 1.00 16.75 87 TYR A C 1
ATOM 1299 O O . TYR A 1 87 ? 0.640 4.946 -32.188 1.00 18.64 87 TYR A O 1
ATOM 1317 N N . ASP A 1 88 ? -0.847 4.105 -30.745 1.00 15.82 88 ASP A N 1
ATOM 1318 C CA . ASP A 1 88 ? -0.003 4.192 -29.567 1.00 15.55 88 ASP A CA 1
ATOM 1319 C C . ASP A 1 88 ? -0.570 3.172 -28.575 1.00 14.79 88 ASP A C 1
ATOM 1320 O O . ASP A 1 88 ? -1.136 3.540 -27.563 1.00 14.92 88 ASP A O 1
ATOM 1329 N N . ARG A 1 89 ? -0.512 1.894 -28.951 1.00 16.55 89 ARG A N 1
ATOM 1330 C CA . ARG A 1 89 ? -1.328 0.870 -28.304 1.00 15.34 89 ARG A CA 1
ATOM 1331 C C . ARG A 1 89 ? -0.873 0.625 -26.868 1.00 16.47 89 ARG A C 1
ATOM 1332 O O . ARG A 1 89 ? 0.343 0.612 -26.599 1.00 18.54 89 ARG A O 1
ATOM 1353 N N . ASP A 1 90 ? -1.832 0.416 -25.962 1.00 15.94 90 ASP A N 1
ATOM 1354 C CA . ASP A 1 90 ? -1.489 0.005 -24.613 1.00 14.83 90 ASP A CA 1
ATOM 1355 C C . ASP A 1 90 ? -2.705 -0.635 -23.991 1.00 14.92 90 ASP A C 1
ATOM 1356 O O . ASP A 1 90 ? -3.783 -0.050 -24.021 1.00 14.23 90 ASP A O 1
ATOM 1365 N N . ASN A 1 91 ? -2.537 -1.852 -23.482 1.00 15.57 91 ASN A N 1
ATOM 1366 C CA . ASN A 1 91 ? -3.546 -2.500 -22.643 1.00 15.36 91 ASN A CA 1
ATOM 1367 C C . ASN A 1 91 ? -4.928 -2.507 -23.290 1.00 15.20 91 ASN A C 1
ATOM 1368 O O . ASN A 1 91 ? -5.931 -2.297 -22.636 1.00 16.22 91 ASN A O 1
ATOM 1379 N N . GLY A 1 92 ? -4.965 -2.753 -24.603 1.00 15.56 92 GLY A N 1
ATOM 1380 C CA . GLY A 1 92 ? -6.234 -2.920 -25.297 1.00 16.36 92 GLY A CA 1
ATOM 1381 C C . GLY A 1 92 ? -6.841 -1.654 -25.844 1.00 15.30 92 GLY A C 1
ATOM 1382 O O . GLY A 1 92 ? -7.908 -1.732 -26.459 1.00 16.61 92 GLY A O 1
ATOM 1386 N N . ALA A 1 93 ? -6.190 -0.521 -25.680 1.00 14.74 93 ALA A N 1
ATOM 1387 C CA . ALA A 1 93 ? -6.570 0.754 -26.320 1.00 14.56 93 ALA A CA 1
ATOM 1388 C C . ALA A 1 93 ? -5.691 1.075 -27.512 1.00 14.37 93 ALA A C 1
ATOM 1389 O O . ALA A 1 93 ? -4.497 0.732 -27.542 1.00 15.59 93 ALA A O 1
ATOM 1396 N N . ALA A 1 94 ? -6.298 1.641 -28.558 1.00 15.47 94 ALA A N 1
ATOM 1397 C CA . ALA A 1 94 ? -5.578 1.984 -29.781 1.00 15.08 94 ALA A CA 1
ATOM 1398 C C . ALA A 1 94 ? -4.553 3.091 -29.590 1.00 14.42 94 ALA A C 1
ATOM 1399 O O . ALA A 1 94 ? -3.452 2.979 -30.154 1.00 15.25 94 ALA A O 1
ATOM 1406 N N . SER A 1 95 ? -4.915 4.143 -28.868 1.00 13.57 95 SER A N 1
ATOM 1407 C CA . SER A 1 95 ? -4.028 5.299 -28.711 1.00 14.66 95 SER A CA 1
ATOM 1408 C C . SER A 1 95 ? -4.579 6.176 -27.604 1.00 14.03 95 SER A C 1
ATOM 1409 O O . SER A 1 95 ? -5.299 7.153 -27.861 1.00 13.74 95 SER A O 1
ATOM 1417 N N . PRO A 1 96 ? -4.220 5.914 -26.355 1.00 12.57 96 PRO A N 1
ATOM 1418 C CA . PRO A 1 96 ? -4.656 6.797 -25.294 1.00 13.60 96 PRO A CA 1
ATOM 1419 C C . PRO A 1 96 ? -4.228 8.229 -25.488 1.00 13.12 96 PRO A C 1
ATOM 1420 O O . PRO A 1 96 ? -4.952 9.117 -25.010 1.00 12.67 96 PRO A O 1
ATOM 1431 N N . THR A 1 97 ? -3.062 8.468 -26.050 1.00 12.65 97 THR A N 1
ATOM 1432 C CA . THR A 1 97 ? -2.601 9.822 -26.308 1.00 12.42 97 THR A CA 1
ATOM 1433 C C . THR A 1 97 ? -3.470 10.552 -27.329 1.00 12.21 97 THR A C 1
ATOM 1434 O O . THR A 1 97 ? -3.805 11.736 -27.102 1.00 13.34 97 THR A O 1
ATOM 1445 N N . ASN A 1 98 ? -3.875 9.908 -28.432 1.00 12.68 98 ASN A N 1
ATOM 1446 C CA . ASN A 1 98 ? -4.811 10.575 -29.337 1.00 12.60 98 ASN A CA 1
ATOM 1447 C C . ASN A 1 98 ? -6.130 10.848 -28.628 1.00 12.98 98 ASN A C 1
ATOM 1448 O O . ASN A 1 98 ? -6.710 11.941 -28.767 1.00 14.02 98 ASN A O 1
ATOM 1459 N N . ASP A 1 99 ? -6.666 9.868 -27.898 1.00 12.55 99 ASP A N 1
ATOM 1460 C CA . ASP A 1 99 ? -7.937 10.049 -27.178 1.00 13.45 99 ASP A CA 1
ATOM 1461 C C . ASP A 1 99 ? -7.863 11.212 -26.207 1.00 13.76 99 ASP A C 1
ATOM 1462 O O . ASP A 1 99 ? -8.879 11.893 -25.969 1.00 14.09 99 ASP A O 1
ATOM 1471 N N . ALA A 1 100 ? -6.733 11.408 -25.533 1.00 13.21 100 ALA A N 1
ATOM 1472 C CA . ALA A 1 100 ? -6.636 12.495 -24.572 1.00 12.41 100 ALA A CA 1
ATOM 1473 C C . ALA A 1 100 ? -6.615 13.834 -25.254 1.00 12.28 100 ALA A C 1
ATOM 1474 O O . ALA A 1 100 ? -7.200 14.787 -24.721 1.00 12.93 100 ALA A O 1
ATOM 1481 N N . LEU A 1 101 ? -5.894 13.951 -26.366 1.00 12.49 101 LEU A N 1
ATOM 1482 C CA . LEU A 1 101 ? -5.821 15.230 -27.111 1.00 13.58 101 LEU A CA 1
ATOM 1483 C C . LEU A 1 101 ? -7.246 15.588 -27.545 1.00 15.53 101 LEU A C 1
ATOM 1484 O O . LEU A 1 101 ? -7.641 16.753 -27.370 1.00 14.83 101 LEU A O 1
ATOM 1500 N N . TYR A 1 102 ? -7.992 14.606 -28.047 1.00 14.52 102 TYR A N 1
ATOM 1501 C CA . TYR A 1 102 ? -9.385 14.832 -28.511 1.00 15.14 102 TYR A CA 1
ATOM 1502 C C . TYR A 1 102 ? -10.291 15.111 -27.319 1.00 15.10 102 TYR A C 1
ATOM 1503 O O . TYR A 1 102 ? -11.140 15.995 -27.432 1.00 17.19 102 TYR A O 1
ATOM 1521 N N . ALA A 1 103 ? -10.136 14.369 -26.224 1.00 14.49 103 ALA A N 1
ATOM 1522 C CA . ALA A 1 103 ? -10.966 14.555 -25.014 1.00 15.28 103 ALA A CA 1
ATOM 1523 C C . ALA A 1 103 ? -10.840 16.008 -24.564 1.00 16.86 103 ALA A C 1
ATOM 1524 O O . ALA A 1 103 ? -11.870 16.609 -24.298 1.00 18.80 103 ALA A O 1
ATOM 1531 N N . GLY A 1 104 ? -9.625 16.555 -24.501 1.00 14.51 104 GLY A N 1
ATOM 1532 C CA . GLY A 1 104 ? -9.428 17.931 -24.056 1.00 14.96 104 GLY A CA 1
ATOM 1533 C C . GLY A 1 104 ? -10.117 18.909 -24.981 1.00 15.50 104 GLY A C 1
ATOM 1534 O O . GLY A 1 104 ? -10.689 19.890 -24.495 1.00 16.29 104 GLY A O 1
ATOM 1538 N N . TYR A 1 105 ? -10.094 18.660 -26.290 1.00 13.99 105 TYR A N 1
ATOM 1539 C CA . TYR A 1 105 ? -10.799 19.498 -27.236 1.00 16.46 105 TYR A CA 1
ATOM 1540 C C . TYR A 1 105 ? -12.286 19.528 -26.914 1.00 16.10 105 TYR A C 1
ATOM 1541 O O . TYR A 1 105 ? -12.894 20.618 -26.820 1.00 17.46 105 TYR A O 1
ATOM 1559 N N . VAL A 1 106 ? -12.887 18.373 -26.661 1.00 15.24 106 VAL A N 1
ATOM 1560 C CA . VAL A 1 106 ? -14.330 18.315 -26.490 1.00 15.90 106 VAL A CA 1
ATOM 1561 C C . VAL A 1 106 ? -14.713 19.032 -25.215 1.00 15.59 106 VAL A C 1
ATOM 1562 O O . VAL A 1 106 ? -15.698 19.794 -25.181 1.00 16.45 106 VAL A O 1
ATOM 1575 N N . ILE A 1 107 ? -13.977 18.836 -24.138 1.00 14.20 107 ILE A N 1
ATOM 1576 C CA . ILE A 1 107 ? -14.375 19.419 -22.859 1.00 14.43 107 ILE A CA 1
ATOM 1577 C C . ILE A 1 107 ? -14.229 20.924 -22.909 1.00 14.61 107 ILE A C 1
ATOM 1578 O O . ILE A 1 107 ? -15.119 21.646 -22.402 1.00 15.65 107 ILE A O 1
ATOM 1594 N N . LYS A 1 108 ? -13.145 21.426 -23.494 1.00 16.56 108 LYS A N 1
ATOM 1595 C CA . LYS A 1 108 ? -12.962 22.856 -23.695 1.00 16.91 108 LYS A CA 1
ATOM 1596 C C . LYS A 1 108 ? -14.145 23.399 -24.479 1.00 16.52 108 LYS A C 1
ATOM 1597 O O . LYS A 1 108 ? -14.729 24.449 -24.131 1.00 17.30 108 LYS A O 1
ATOM 1616 N N . HIS A 1 109 ? -14.492 22.752 -25.577 1.00 15.59 109 HIS A N 1
ATOM 1617 C CA . HIS A 1 109 ? -15.568 23.274 -26.417 1.00 16.98 109 HIS A CA 1
ATOM 1618 C C . HIS A 1 109 ? -16.940 23.177 -25.747 1.00 15.63 109 HIS A C 1
ATOM 1619 O O . HIS A 1 109 ? -17.791 24.035 -26.040 1.00 17.24 109 HIS A O 1
ATOM 1633 N N . MET A 1 110 ? -17.205 22.163 -24.938 1.00 14.81 110 MET A N 1
ATOM 1634 C CA A MET A 1 110 ? -18.480 22.093 -24.224 0.41 14.25 110 MET A CA 1
ATOM 1635 C CA B MET A 1 110 ? -18.483 22.101 -24.232 0.59 14.17 110 MET A CA 1
ATOM 1636 C C . MET A 1 110 ? -18.668 23.313 -23.341 1.00 14.94 110 MET A C 1
ATOM 1637 O O . MET A 1 110 ? -19.725 23.961 -23.361 1.00 15.13 110 MET A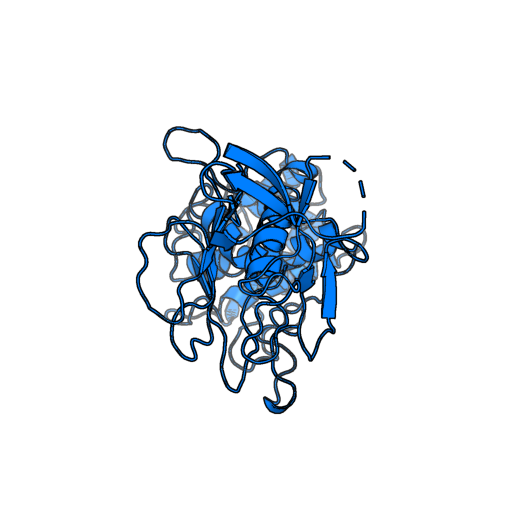 O 1
ATOM 1664 N N . TYR A 1 111 ? -17.684 23.614 -22.489 1.00 14.38 111 TYR A N 1
ATOM 1665 C CA . TYR A 1 111 ? -17.843 24.744 -21.587 1.00 14.32 111 TYR A CA 1
ATOM 1666 C C . TYR A 1 111 ? -17.965 26.036 -22.379 1.00 15.55 111 TYR A C 1
ATOM 1667 O O . TYR A 1 111 ? -18.732 26.921 -21.988 1.00 15.90 111 TYR A O 1
ATOM 1685 N N . HIS A 1 112 ? -17.247 26.180 -23.473 1.00 14.54 112 HIS A N 1
ATOM 1686 C CA . HIS A 1 112 ? -17.371 27.382 -24.273 1.00 16.46 112 HIS A CA 1
ATOM 1687 C C . HIS A 1 112 ? -18.727 27.470 -24.984 1.00 17.83 112 HIS A C 1
ATOM 1688 O O . HIS A 1 112 ? -19.415 28.494 -24.877 1.00 19.13 112 HIS A O 1
ATOM 1702 N N . ASP A 1 113 ? -19.138 26.410 -25.680 1.00 16.14 113 ASP A N 1
ATOM 1703 C CA . ASP A 1 113 ? -20.348 26.461 -26.482 1.00 16.90 113 ASP A CA 1
ATOM 1704 C C . ASP A 1 113 ? -21.595 26.512 -25.624 1.00 19.72 113 ASP A C 1
ATOM 1705 O O . ASP A 1 113 ? -22.537 27.189 -26.007 1.00 20.56 113 ASP A O 1
ATOM 1714 N N . TRP A 1 114 ? -21.650 25.793 -24.520 1.00 16.15 114 TRP A N 1
ATOM 1715 C CA . TRP A 1 114 ? -22.859 25.780 -23.706 1.00 15.94 114 TRP A CA 1
ATOM 1716 C C . TRP A 1 114 ? -22.928 26.905 -22.696 1.00 18.30 114 TRP A C 1
ATOM 1717 O O . TRP A 1 114 ? -24.040 27.316 -22.355 1.00 18.31 114 TRP A O 1
ATOM 1738 N N . TYR A 1 115 ? -21.786 27.391 -22.202 1.00 16.15 115 TYR A N 1
ATOM 1739 C CA . TYR A 1 115 ? -21.749 28.357 -21.090 1.00 17.69 115 TYR A CA 1
ATOM 1740 C C . TYR A 1 115 ? -20.944 29.608 -21.363 1.00 20.20 115 TYR A C 1
ATOM 1741 O O . TYR A 1 115 ? -20.987 30.537 -20.534 1.00 21.62 115 TYR A O 1
ATOM 1759 N N . GLY A 1 116 ? -20.207 29.677 -22.461 1.00 17.49 116 GLY A N 1
ATOM 1760 C CA . GLY A 1 116 ? -19.375 30.825 -22.755 1.00 19.87 116 GLY A CA 1
ATOM 1761 C C . GLY A 1 116 ? -18.262 31.045 -21.763 1.00 22.11 116 GLY A C 1
ATOM 1762 O O . GLY A 1 116 ? -17.790 32.188 -21.630 1.00 27.08 116 GLY A O 1
ATOM 1766 N N . VAL A 1 117 ? -17.731 29.985 -21.185 1.00 20.62 117 VAL A N 1
ATOM 1767 C CA . VAL A 1 117 ? -16.659 30.095 -20.189 1.00 23.23 117 VAL A CA 1
ATOM 1768 C C . VAL A 1 117 ? -15.502 29.160 -20.547 1.00 21.68 117 VAL A C 1
ATOM 1769 O O . VAL A 1 117 ? -15.655 28.170 -21.263 1.00 18.80 117 VAL A O 1
ATOM 1782 N N . GLU A 1 118 ? -14.329 29.507 -20.022 1.00 20.24 118 GLU A N 1
ATOM 1783 C CA . GLU A 1 118 ? -13.159 28.646 -20.072 1.00 21.41 118 GLU A CA 1
ATOM 1784 C C . GLU A 1 118 ? -13.316 27.459 -19.125 1.00 17.74 118 GLU A C 1
ATOM 1785 O O . GLU A 1 118 ? -13.785 27.567 -17.983 1.00 19.98 118 GLU A O 1
ATOM 1797 N N . ALA A 1 119 ? -12.912 26.267 -19.587 1.00 15.53 119 ALA A N 1
ATOM 1798 C CA . ALA A 1 119 ? -12.867 25.111 -18.710 1.00 13.87 119 ALA A CA 1
ATOM 1799 C C . ALA A 1 119 ? -11.893 25.347 -17.543 1.00 14.70 119 ALA A C 1
ATOM 1800 O O . ALA A 1 119 ? -12.201 25.013 -16.402 1.00 14.76 119 ALA A O 1
ATOM 1807 N N . LEU A 1 120 ? -10.716 25.910 -17.837 1.00 14.84 120 LEU A N 1
ATOM 1808 C CA . LEU A 1 120 ? -9.697 26.170 -16.842 1.00 14.83 120 LEU A CA 1
ATOM 1809 C C . LEU A 1 120 ? -9.124 27.549 -17.059 1.00 14.82 120 LEU A C 1
ATOM 1810 O O . LEU A 1 120 ? -8.894 27.951 -18.212 1.00 16.06 120 LEU A O 1
ATOM 1826 N N . THR A 1 121 ? -8.805 28.252 -15.963 1.00 15.55 121 THR A N 1
ATOM 1827 C CA A THR A 1 121 ? -8.194 29.571 -16.070 0.56 18.13 121 THR A CA 1
ATOM 1828 C CA B THR A 1 121 ? -8.205 29.575 -16.064 0.44 18.18 121 THR A CA 1
ATOM 1829 C C . THR A 1 121 ? -7.065 29.669 -15.060 1.00 17.38 121 THR A C 1
ATOM 1830 O O . THR A 1 121 ? -7.118 29.047 -13.996 1.00 18.74 121 THR A O 1
ATOM 1848 N N . LYS A 1 122 ? -6.051 30.442 -15.389 1.00 18.71 122 LYS A N 1
ATOM 1849 C CA . LYS A 1 122 ? -4.946 30.696 -14.480 1.00 20.62 122 LYS A CA 1
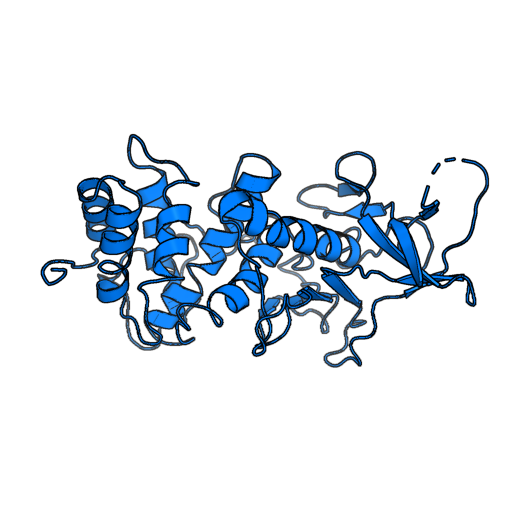ATOM 1850 C C . LYS A 1 122 ? -5.372 31.696 -13.415 1.00 21.44 122 LYS A C 1
ATOM 1851 O O . LYS A 1 122 ? -6.335 32.418 -13.573 1.00 22.19 122 LYS A O 1
ATOM 1870 N N . SER A 1 123 ? -4.566 31.796 -12.337 1.00 24.30 123 SER A N 1
ATOM 1871 C CA . SER A 1 123 ? -4.837 32.743 -11.266 1.00 28.47 123 SER A CA 1
ATOM 1872 C C . SER A 1 123 ? -4.844 34.177 -11.769 1.00 28.39 123 SER A C 1
ATOM 1873 O O . SER A 1 123 ? -5.617 34.995 -11.268 1.00 35.55 123 SER A O 1
ATOM 1881 N N . ASP A 1 124 ? -4.055 34.462 -12.795 1.00 27.99 124 ASP A N 1
ATOM 1882 C CA . ASP A 1 124 ? -3.951 35.810 -13.358 1.00 33.21 124 ASP A CA 1
ATOM 1883 C C . ASP A 1 124 ? -5.110 36.152 -14.284 1.00 30.00 124 ASP A C 1
ATOM 1884 O O . ASP A 1 124 ? -5.095 37.259 -14.841 1.00 31.36 124 ASP A O 1
ATOM 1893 N N . GLY A 1 125 ? -6.032 35.212 -14.531 1.00 28.95 125 GLY A N 1
ATOM 1894 C CA . GLY A 1 125 ? -7.255 35.455 -15.278 1.00 32.13 125 GLY A CA 1
ATOM 1895 C C . GLY A 1 125 ? -7.287 34.856 -16.673 1.00 32.38 125 GLY A C 1
ATOM 1896 O O . GLY A 1 125 ? -8.381 34.604 -17.204 1.00 35.46 125 GLY A O 1
ATOM 1900 N N . SER A 1 126 ? -6.156 34.555 -17.231 1.00 30.37 126 SER A N 1
ATOM 1901 C CA . SER A 1 126 ? -6.103 34.083 -18.610 1.00 33.06 126 SER A CA 1
ATOM 1902 C C . SER A 1 126 ? -6.490 32.607 -18.761 1.00 31.02 126 SER A C 1
ATOM 1903 O O . SER A 1 126 ? -6.540 31.849 -17.794 1.00 25.55 126 SER A O 1
ATOM 1911 N N . PRO A 1 127 ? -6.816 32.150 -19.989 1.00 24.25 127 PRO A N 1
ATOM 1912 C CA . PRO A 1 127 ? -7.118 30.714 -20.241 1.00 22.94 127 PRO A CA 1
ATOM 1913 C C . PRO A 1 127 ? -5.947 29.852 -19.794 1.00 25.26 127 PRO A C 1
ATOM 1914 O O . PRO A 1 127 ? -4.781 30.265 -19.973 1.00 24.13 127 PRO A O 1
ATOM 1925 N N . MET A 1 128 ? -6.239 28.685 -19.225 1.00 19.62 128 MET A N 1
ATOM 1926 C CA . MET A 1 128 ? -5.192 27.751 -18.745 1.00 20.86 128 MET A CA 1
ATOM 1927 C C . MET A 1 128 ? -5.192 26.514 -19.651 1.00 15.43 128 MET A C 1
ATOM 1928 O O . MET A 1 128 ? -6.270 25.915 -19.834 1.00 17.67 128 MET A O 1
ATOM 1942 N N . GLN A 1 129 ? -4.028 26.147 -20.180 1.00 15.14 129 GLN A N 1
ATOM 1943 C CA . GLN A 1 129 ? -3.917 24.983 -21.091 1.00 15.81 129 GLN A CA 1
ATOM 1944 C C . GLN A 1 129 ? -4.255 23.695 -20.335 1.00 16.25 129 GLN A C 1
ATOM 1945 O O . GLN A 1 129 ? -3.805 23.554 -19.185 1.00 15.44 129 GLN A O 1
ATOM 1959 N N . LEU A 1 130 ? -5.031 22.810 -20.949 1.00 13.32 130 LEU A N 1
ATOM 1960 C CA . LEU A 1 130 ? -5.388 21.510 -20.400 1.00 12.73 130 LEU A CA 1
ATOM 1961 C C . LEU A 1 130 ? -4.200 20.584 -20.622 1.00 14.25 130 LEU A C 1
ATOM 1962 O O . LEU A 1 130 ? -3.867 20.309 -21.771 1.00 14.97 130 LEU A O 1
ATOM 1978 N N . VAL A 1 131 ? -3.546 20.129 -19.562 1.00 12.30 131 VAL A N 1
ATOM 1979 C CA . VAL A 1 131 ? -2.368 19.252 -19.638 1.00 12.24 131 VAL A CA 1
ATOM 1980 C C . VAL A 1 131 ? -2.823 17.855 -19.249 1.00 12.97 131 VAL A C 1
ATOM 1981 O O . VAL A 1 131 ? -3.272 17.619 -18.099 1.00 13.06 131 VAL A O 1
ATOM 1994 N N . MET A 1 132 ? -2.751 16.935 -20.192 1.00 11.89 132 MET A N 1
ATOM 1995 C CA . MET A 1 132 ? -3.231 15.566 -20.064 1.00 12.21 132 MET A CA 1
ATOM 1996 C C . MET A 1 132 ? -2.022 14.652 -19.978 1.00 12.40 132 MET A C 1
ATOM 1997 O O . MET A 1 132 ? -1.325 14.465 -20.984 1.00 13.23 132 MET A O 1
ATOM 2011 N N . ARG A 1 133 ? -1.750 14.082 -18.808 1.00 12.83 133 ARG A N 1
ATOM 2012 C CA . ARG A 1 133 ? -0.626 13.188 -18.586 1.00 11.64 133 ARG A CA 1
ATOM 2013 C C . ARG A 1 133 ? -1.110 11.768 -18.764 1.00 12.40 133 ARG A C 1
ATOM 2014 O O . ARG A 1 133 ? -1.917 11.277 -17.962 1.00 12.88 133 ARG A O 1
ATOM 2035 N N . VAL A 1 134 ? -0.649 11.122 -19.793 1.00 11.70 134 VAL A N 1
ATOM 2036 C CA . VAL A 1 134 ? -1.159 9.816 -20.237 1.00 12.65 134 VAL A CA 1
ATOM 2037 C C . VAL A 1 134 ? -0.082 8.757 -19.993 1.00 12.43 134 VAL A C 1
ATOM 2038 O O . VAL A 1 134 ? 1.106 9.052 -19.971 1.00 13.35 134 VAL A O 1
ATOM 2051 N N . HIS A 1 135 ? -0.477 7.499 -19.941 1.00 12.70 135 HIS A N 1
ATOM 2052 C CA . HIS A 1 135 ? 0.421 6.386 -19.678 1.00 13.56 135 HIS A CA 1
ATOM 2053 C C . HIS A 1 135 ? 1.125 6.562 -18.325 1.00 14.56 135 HIS A C 1
ATOM 2054 O O . HIS A 1 135 ? 2.298 6.216 -18.161 1.00 14.57 135 HIS A O 1
ATOM 2069 N N . TYR A 1 136 ? 0.405 7.120 -17.363 1.00 13.02 136 TYR A N 1
ATOM 2070 C CA . TYR A 1 136 ? 0.982 7.341 -16.033 1.00 13.13 136 TYR A CA 1
ATOM 2071 C C . TYR A 1 136 ? 1.163 6.027 -15.287 1.00 13.35 136 TYR A C 1
ATOM 2072 O O . TYR A 1 136 ? 0.186 5.268 -15.147 1.00 14.88 136 TYR A O 1
ATOM 2090 N N . GLY A 1 137 ? 2.341 5.788 -14.750 1.00 14.07 137 GLY A N 1
ATOM 2091 C CA . GLY A 1 137 ? 2.540 4.686 -13.823 1.00 14.93 137 GLY A CA 1
ATOM 2092 C C . GLY A 1 137 ? 2.503 3.333 -14.513 1.00 17.72 137 GLY A C 1
ATOM 2093 O O . GLY A 1 137 ? 2.403 3.217 -15.736 1.00 17.19 137 GLY A O 1
ATOM 2097 N N . GLN A 1 138 ? 2.639 2.288 -13.683 1.00 16.72 138 GLN A N 1
ATOM 2098 C CA . GLN A 1 138 ? 2.650 0.904 -14.129 1.00 18.72 138 GLN A CA 1
ATOM 2099 C C . GLN A 1 138 ? 1.402 0.233 -13.585 1.00 20.01 138 GLN A C 1
ATOM 2100 O O . GLN A 1 138 ? 1.242 0.055 -12.367 1.00 21.34 138 GLN A O 1
ATOM 2114 N N . GLY A 1 139 ? 0.472 -0.122 -14.473 1.00 18.80 139 GLY A N 1
ATOM 2115 C CA . GLY A 1 139 ? -0.773 -0.798 -14.063 1.00 19.81 139 GLY A CA 1
ATOM 2116 C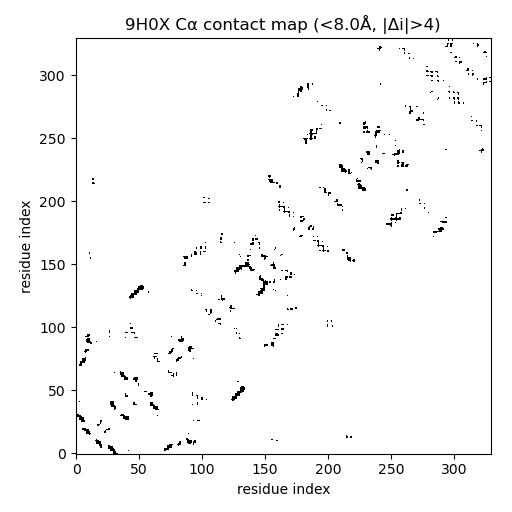 C . GLY A 1 139 ? -1.628 0.093 -13.183 1.00 17.07 139 GLY A C 1
ATOM 2117 O O . GLY A 1 139 ? -2.322 -0.450 -12.305 1.00 20.18 139 GLY A O 1
ATOM 2121 N N . TYR A 1 140 ? -1.607 1.407 -13.416 1.00 16.30 140 TYR A N 1
ATOM 2122 C CA . TYR A 1 140 ? -2.351 2.374 -12.565 1.00 15.03 140 TYR A CA 1
ATOM 2123 C C . TYR A 1 140 ? -3.810 2.404 -12.994 1.00 14.79 140 TYR A C 1
ATOM 2124 O O . TYR A 1 140 ? -4.096 2.909 -14.084 1.00 15.47 140 TYR A O 1
ATOM 2142 N N . GLU A 1 141 ? -4.715 1.917 -12.144 1.00 16.50 141 GLU A N 1
ATOM 2143 C CA . GLU A 1 141 ? -6.158 1.821 -12.488 1.00 16.18 141 GLU A CA 1
ATOM 2144 C C . GLU A 1 141 ? -6.908 3.017 -11.892 1.00 17.10 141 GLU A C 1
ATOM 2145 O O . GLU A 1 141 ? -7.834 2.796 -11.092 1.00 18.57 141 GLU A O 1
ATOM 2157 N N . ASN A 1 142 ? -6.536 4.235 -12.278 1.00 15.79 142 ASN A N 1
ATOM 2158 C CA . ASN A 1 142 ? -7.173 5.449 -11.768 1.00 13.82 142 ASN A CA 1
ATOM 2159 C C . ASN A 1 142 ? -6.777 6.602 -12.676 1.00 13.52 142 ASN A C 1
ATOM 2160 O O . ASN A 1 142 ? -5.928 6.478 -13.575 1.00 13.25 142 ASN A O 1
ATOM 2171 N N . ALA A 1 143 ? -7.432 7.733 -12.425 1.00 12.33 143 ALA A N 1
ATOM 2172 C CA . ALA A 1 143 ? -7.166 9.017 -13.073 1.00 12.85 143 ALA A CA 1
ATOM 2173 C C . ALA A 1 143 ? -7.491 10.084 -12.029 1.00 13.23 143 ALA A C 1
ATOM 2174 O O . ALA A 1 143 ? -8.340 9.849 -11.157 1.00 13.38 143 ALA A O 1
ATOM 2181 N N . TYR A 1 144 ? -6.866 11.242 -12.112 1.00 11.88 144 TYR A N 1
ATOM 2182 C CA . TYR A 1 144 ? -7.084 12.253 -11.075 1.00 12.29 144 TYR A CA 1
ATOM 2183 C C . TYR A 1 144 ? -6.660 13.630 -11.558 1.00 13.17 144 TYR A C 1
ATOM 2184 O O . TYR A 1 144 ? -5.859 13.797 -12.482 1.00 13.17 144 TYR A O 1
ATOM 2202 N N . TRP A 1 145 ? -7.170 14.630 -10.829 1.00 11.30 145 TRP A N 1
ATOM 2203 C CA . TRP A 1 145 ? -6.788 16.040 -10.929 1.00 11.30 145 TRP A CA 1
ATOM 2204 C C . TRP A 1 145 ? -5.883 16.370 -9.759 1.00 12.32 145 TRP A C 1
ATOM 2205 O O . TRP A 1 145 ? -6.200 16.032 -8.619 1.00 13.09 145 TRP A O 1
ATOM 2226 N N . ASP A 1 146 ? -4.775 17.065 -10.005 1.00 11.80 146 ASP A N 1
ATOM 2227 C CA . ASP A 1 146 ? -3.781 17.318 -8.978 1.00 14.50 146 ASP A CA 1
ATOM 2228 C C . ASP A 1 146 ? -3.640 18.793 -8.606 1.00 14.60 146 ASP A C 1
ATOM 2229 O O . ASP A 1 146 ? -2.711 19.147 -7.865 1.00 16.69 146 ASP A O 1
ATOM 2238 N N . GLY A 1 147 ? -4.503 19.652 -9.157 1.00 14.12 147 GLY A N 1
ATOM 2239 C CA . GLY A 1 147 ? -4.476 21.100 -8.863 1.00 16.01 147 GLY A CA 1
ATOM 2240 C C . GLY A 1 147 ? -4.022 21.918 -10.056 1.00 16.55 147 GLY A C 1
ATOM 2241 O O . GLY A 1 147 ? -4.239 23.141 -10.040 1.00 19.60 147 GLY A O 1
ATOM 2245 N N . LYS A 1 148 ? -3.394 21.283 -11.048 1.00 15.32 148 LYS A N 1
ATOM 2246 C CA . LYS A 1 148 ? -2.918 22.000 -12.261 1.00 16.25 148 LYS A CA 1
ATOM 2247 C C . LYS A 1 148 ? -3.062 21.159 -13.538 1.00 17.01 148 LYS A C 1
ATOM 2248 O O . LYS A 1 148 ? -2.977 21.753 -14.623 1.00 15.98 148 LYS A O 1
ATOM 2267 N N . GLN A 1 149 ? -3.238 19.844 -13.429 1.00 13.20 149 GLN A N 1
ATOM 2268 C CA . GLN A 1 149 ? -3.266 18.986 -14.637 1.00 13.65 149 GLN A CA 1
ATOM 2269 C C . GLN A 1 149 ? -4.101 17.728 -14.400 1.00 12.12 149 GLN A C 1
ATOM 2270 O O . GLN A 1 149 ? -4.537 17.522 -13.256 1.00 13.36 149 GLN A O 1
ATOM 2284 N N . MET A 1 150 ? -4.261 16.902 -15.425 1.00 11.67 150 MET A N 1
ATOM 2285 C CA . MET A 1 150 ? -5.106 15.713 -15.419 1.00 11.98 150 MET A CA 1
ATOM 2286 C C . MET A 1 150 ? -4.172 14.549 -15.664 1.00 12.30 150 MET A C 1
ATOM 2287 O O . MET A 1 150 ? -3.344 14.626 -16.564 1.00 15.13 150 MET A O 1
ATOM 2301 N N . THR A 1 151 ? -4.294 13.467 -14.937 1.00 11.73 151 THR A N 1
ATOM 2302 C CA . THR A 1 151 ? -3.411 12.289 -15.035 1.00 12.13 151 THR A CA 1
ATOM 2303 C C . THR A 1 151 ? -4.239 11.049 -15.195 1.00 12.03 151 THR A C 1
ATOM 2304 O O . THR A 1 151 ? -5.208 10.838 -14.467 1.00 13.28 151 THR A O 1
ATOM 2315 N N . PHE A 1 152 ? -3.847 10.215 -16.160 1.00 11.71 152 PHE A N 1
ATOM 2316 C CA . PHE A 1 152 ? -4.591 9.020 -16.540 1.00 11.65 152 PHE A CA 1
ATOM 2317 C C . PHE A 1 152 ? -3.670 7.819 -16.573 1.00 12.92 152 PHE A C 1
ATOM 2318 O O . PHE A 1 152 ? -2.684 7.786 -17.317 1.00 13.47 152 PHE A O 1
ATOM 2335 N N . GLY A 1 153 ? -4.012 6.803 -15.809 1.00 12.60 153 GLY A N 1
ATOM 2336 C CA . GLY A 1 153 ? -3.326 5.531 -15.921 1.00 13.73 153 GLY A CA 1
ATOM 2337 C C . GLY A 1 153 ? -3.716 4.741 -17.153 1.00 12.61 153 GLY A C 1
ATOM 2338 O O . GLY A 1 153 ? -4.658 5.043 -17.876 1.00 13.27 153 GLY A O 1
ATOM 2342 N N . ASP A 1 154 ? -2.947 3.689 -17.392 1.00 13.58 154 ASP A N 1
ATOM 2343 C CA . ASP A 1 154 ? -3.188 2.734 -18.483 1.00 13.93 154 ASP A CA 1
ATOM 2344 C C . ASP A 1 154 ? -4.029 1.561 -18.019 1.00 15.33 154 ASP A C 1
ATOM 2345 O O . ASP A 1 154 ? -4.313 0.676 -18.840 1.00 16.55 154 ASP A O 1
ATOM 2354 N N . GLY A 1 155 ? -4.491 1.527 -16.803 1.00 15.37 155 GLY A N 1
ATOM 2355 C CA . GLY A 1 155 ? -5.277 0.406 -16.318 1.00 16.53 155 GLY A CA 1
ATOM 2356 C C . GLY A 1 155 ? -4.426 -0.820 -16.105 1.00 19.48 155 GLY A C 1
ATOM 2357 O O . GLY A 1 155 ? -3.200 -0.793 -16.174 1.00 20.62 155 GLY A O 1
ATOM 2361 N N . ASP A 1 156 ? -5.125 -1.936 -15.898 1.00 22.61 156 ASP A N 1
ATOM 2362 C CA . ASP A 1 156 ? -4.504 -3.236 -15.671 1.00 24.33 156 ASP A CA 1
ATOM 2363 C C . ASP A 1 156 ? -5.555 -4.285 -16.011 1.00 25.70 156 ASP A C 1
ATOM 2364 O O . ASP A 1 156 ? -6.096 -4.227 -17.126 1.00 26.67 156 ASP A O 1
ATOM 2373 N N . THR A 1 157 ? -5.871 -5.205 -15.075 1.00 29.31 157 THR A N 1
ATOM 2374 C CA . THR A 1 157 ? -6.724 -6.352 -15.399 1.00 33.00 157 THR A CA 1
ATOM 2375 C C . THR A 1 157 ? -8.202 -5.984 -15.385 1.00 30.56 157 THR A C 1
ATOM 2376 O O . THR A 1 157 ? -9.012 -6.651 -16.036 1.00 36.40 157 THR A O 1
ATOM 2387 N N . MET A 1 158 ? -8.587 -4.971 -14.618 1.00 29.27 158 MET A N 1
ATOM 2388 C CA . MET A 1 158 ? -9.984 -4.601 -14.476 1.00 27.14 158 MET A CA 1
ATOM 2389 C C . MET A 1 158 ? -10.382 -3.485 -15.435 1.00 23.73 158 MET A C 1
ATOM 2390 O O . MET A 1 158 ? -11.574 -3.370 -15.774 1.00 25.51 158 MET A O 1
ATOM 2404 N N . MET A 1 159 ? -9.435 -2.597 -15.790 1.00 20.95 159 MET A N 1
ATOM 2405 C CA . MET A 1 159 ? -9.729 -1.430 -16.614 1.00 18.13 159 MET A CA 1
ATOM 2406 C C . MET A 1 159 ? -8.776 -1.315 -17.823 1.00 19.39 159 MET A C 1
ATOM 2407 O O . MET A 1 159 ? -7.570 -1.574 -17.716 1.00 18.98 159 MET A O 1
ATOM 2421 N N . TYR A 1 160 ? -9.314 -0.862 -18.960 1.00 15.54 160 TYR A N 1
ATOM 2422 C CA . TYR A 1 160 ? -8.553 -0.318 -20.068 1.00 15.92 160 TYR A CA 1
ATOM 2423 C C . TYR A 1 160 ? -7.914 1.002 -19.639 1.00 15.70 160 TYR A C 1
ATOM 2424 O O . TYR A 1 160 ? -8.288 1.595 -18.602 1.00 15.64 160 TYR A O 1
ATOM 2442 N N . PRO A 1 161 ? -7.045 1.566 -20.463 1.00 13.87 161 PRO A N 1
ATOM 2443 C CA . PRO A 1 161 ? -6.519 2.914 -20.195 1.00 12.72 161 PRO A CA 1
ATOM 2444 C C . PRO A 1 161 ? -7.650 3.883 -19.929 1.00 13.86 161 PRO A C 1
ATOM 2445 O O . PRO A 1 161 ? -8.673 3.884 -20.621 1.00 13.48 161 PRO A O 1
ATOM 2456 N N . LEU A 1 162 ? -7.443 4.750 -18.952 1.00 12.52 162 LEU A N 1
ATOM 2457 C CA . LEU A 1 162 ? -8.524 5.598 -18.435 1.00 14.65 162 LEU A CA 1
ATOM 2458 C C . LEU A 1 162 ? -8.635 6.885 -19.198 1.00 15.33 162 LEU A C 1
ATOM 2459 O O . LEU A 1 162 ? -8.600 7.966 -18.650 1.00 20.02 162 LEU A O 1
ATOM 2475 N N . VAL A 1 163 ? -8.760 6.805 -20.490 1.00 17.73 163 VAL A N 1
ATOM 2476 C CA . VAL A 1 163 ? -8.811 7.982 -21.332 1.00 15.89 163 VAL A CA 1
ATOM 2477 C C . VAL A 1 163 ? -10.004 7.740 -22.199 1.00 18.29 163 VAL A C 1
ATOM 2478 O O . VAL A 1 163 ? -9.999 6.813 -23.010 1.00 20.96 163 VAL A O 1
ATOM 2491 N N . SER A 1 164 ? -11.068 8.420 -21.921 1.00 15.72 164 SER A N 1
ATOM 2492 C CA . SER A 1 164 ? -12.339 8.469 -22.658 1.00 16.45 164 SER A CA 1
ATOM 2493 C C . SER A 1 164 ? -12.881 9.863 -22.534 1.00 15.33 164 SER A C 1
ATOM 2494 O O . SER A 1 164 ? -12.431 10.653 -21.683 1.00 14.74 164 SER A O 1
ATOM 2502 N N . LEU A 1 165 ? -13.899 10.196 -23.320 1.00 15.15 165 LEU A N 1
ATOM 2503 C CA A LEU A 1 165 ? -14.486 11.522 -23.184 0.51 14.00 165 LEU A CA 1
ATOM 2504 C CA B LEU A 1 165 ? -14.474 11.513 -23.188 0.49 13.98 165 LEU A CA 1
ATOM 2505 C C . LEU A 1 165 ? -15.027 11.740 -21.788 1.00 14.32 165 LEU A C 1
ATOM 2506 O O . LEU A 1 165 ? -14.845 12.800 -21.185 1.00 15.03 165 LEU A O 1
ATOM 2536 N N . GLY A 1 166 ? -15.728 10.758 -21.236 1.00 13.83 166 GLY A N 1
ATOM 2537 C CA . GLY A 1 166 ? -16.327 10.940 -19.926 1.00 14.31 166 GLY A CA 1
ATOM 2538 C C . GLY A 1 166 ? -15.278 11.086 -18.841 1.00 14.25 166 GLY A C 1
ATOM 2539 O O . GLY A 1 166 ? -15.370 11.954 -17.971 1.00 14.24 166 GLY A O 1
ATOM 2543 N N . VAL A 1 167 ? -14.239 10.237 -18.880 1.00 13.59 167 VAL A N 1
ATOM 2544 C CA . VAL A 1 167 ? -13.200 10.340 -17.850 1.00 13.99 167 VAL A CA 1
ATOM 2545 C C . VAL A 1 167 ? -12.467 11.662 -17.997 1.00 13.14 167 VAL A C 1
ATOM 2546 O O . VAL A 1 167 ? -12.157 12.347 -16.999 1.00 13.45 167 VAL A O 1
ATOM 2559 N N . GLY A 1 168 ? -12.142 12.063 -19.211 1.00 14.16 168 GLY A N 1
ATOM 2560 C CA . GLY A 1 168 ? -11.537 13.368 -19.417 1.00 14.52 168 GLY A CA 1
ATOM 2561 C C . GLY A 1 168 ? -12.394 14.512 -18.931 1.00 12.74 168 GLY A C 1
ATOM 2562 O O . GLY A 1 168 ? -11.896 15.401 -18.228 1.00 14.70 168 GLY A O 1
ATOM 2566 N N . GLY A 1 169 ? -13.682 14.494 -19.207 1.00 12.88 169 GLY A N 1
ATOM 2567 C CA . GLY A 1 169 ? -14.581 15.517 -18.731 1.00 13.18 169 GLY A CA 1
ATOM 2568 C C . GLY A 1 169 ? -14.660 15.546 -17.222 1.00 13.66 169 GLY A C 1
ATOM 2569 O O . GLY A 1 169 ? -14.678 16.621 -16.593 1.00 13.96 169 GLY A O 1
ATOM 2573 N N . HIS A 1 170 ? -14.660 14.376 -16.585 1.00 12.79 170 HIS A N 1
ATOM 2574 C CA . HIS A 1 170 ? -14.650 14.273 -15.143 1.00 11.92 170 HIS A CA 1
ATOM 2575 C C . HIS A 1 170 ? -13.430 14.967 -14.587 1.00 11.40 170 HIS A C 1
ATOM 2576 O O . HIS A 1 170 ? -13.513 15.776 -13.673 1.00 11.92 170 HIS A O 1
ATOM 2590 N N . GLU A 1 171 ? -12.247 14.612 -15.067 1.00 11.08 171 GLU A N 1
ATOM 2591 C CA . GLU A 1 171 ? -11.030 15.114 -14.442 1.00 10.96 171 GLU A CA 1
ATOM 2592 C C . GLU A 1 171 ? -10.851 16.599 -14.661 1.00 10.57 171 GLU A C 1
ATOM 2593 O O . GLU A 1 171 ? -10.478 17.322 -13.732 1.00 11.46 171 GLU A O 1
ATOM 2605 N N . VAL A 1 172 ? -11.078 17.094 -15.871 1.00 11.24 172 VAL A N 1
ATOM 2606 C CA . VAL A 1 172 ? -10.966 18.522 -16.125 1.00 11.60 172 VAL A CA 1
ATOM 2607 C C . VAL A 1 172 ? -11.920 19.285 -15.233 1.00 10.82 172 VAL A C 1
ATOM 2608 O O . VAL A 1 172 ? -11.633 20.369 -14.723 1.00 12.08 172 VAL A O 1
ATOM 2621 N N . SER A 1 173 ? -13.109 18.706 -15.017 1.00 10.43 173 SER A N 1
ATOM 2622 C CA . SER A 1 173 ? -14.137 19.410 -14.266 1.00 11.47 173 SER A CA 1
ATOM 2623 C C . SER A 1 173 ? -13.801 19.490 -12.783 1.00 11.34 173 SER A C 1
ATOM 2624 O O . SER A 1 173 ? -14.341 20.349 -12.084 1.00 11.67 173 SER A O 1
ATOM 2632 N N . HIS A 1 174 ? -12.870 18.680 -12.245 1.00 10.27 174 HIS A N 1
ATOM 2633 C CA . HIS A 1 174 ? -12.353 18.927 -10.906 1.00 10.98 174 HIS A CA 1
ATOM 2634 C C . HIS A 1 174 ? -11.651 20.274 -10.851 1.00 10.71 174 HIS A C 1
ATOM 2635 O O . HIS A 1 174 ? -11.707 20.979 -9.848 1.00 11.64 174 HIS A O 1
ATOM 2649 N N . GLY A 1 175 ? -10.955 20.646 -11.935 1.00 11.14 175 GLY A N 1
ATOM 2650 C CA . GLY A 1 175 ? -10.333 21.949 -11.998 1.00 13.43 175 GLY A CA 1
ATOM 2651 C C . GLY A 1 175 ? -11.364 23.064 -12.103 1.00 11.33 175 GLY A C 1
ATOM 2652 O O . GLY A 1 175 ? -11.226 24.107 -11.463 1.00 13.21 175 GLY A O 1
ATOM 2656 N N . PHE A 1 176 ? -12.397 22.849 -12.917 1.00 12.04 176 PHE A N 1
ATOM 2657 C CA . PHE A 1 176 ? -13.490 23.808 -13.004 1.00 12.58 176 PHE A CA 1
ATOM 2658 C C . PHE A 1 176 ? -14.087 24.077 -11.627 1.00 12.23 176 PHE A C 1
ATOM 2659 O O . PHE A 1 176 ? -14.225 25.226 -11.184 1.0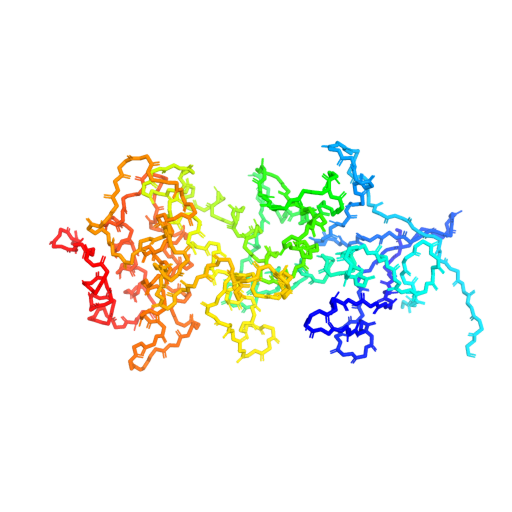0 12.58 176 PHE A O 1
ATOM 2676 N N . THR A 1 177 ? -14.334 23.015 -10.864 1.00 11.56 177 THR A N 1
ATOM 2677 C CA . THR A 1 177 ? -14.867 23.177 -9.512 1.00 10.97 177 THR A CA 1
ATOM 2678 C C . THR A 1 177 ? -13.868 23.901 -8.626 1.00 10.99 177 THR A C 1
ATOM 2679 O O . THR A 1 177 ? -14.240 24.813 -7.896 1.00 12.79 177 THR A O 1
ATOM 2690 N N . GLU A 1 178 ? -12.601 23.493 -8.622 1.00 11.31 178 GLU A N 1
ATOM 2691 C CA A GLU A 1 178 ? -11.616 24.136 -7.762 0.49 13.37 178 GLU A CA 1
ATOM 2692 C CA B GLU A 1 178 ? -11.615 24.136 -7.763 0.51 13.37 178 GLU A CA 1
ATOM 2693 C C . GLU A 1 178 ? -11.570 25.636 -7.989 1.00 14.00 178 GLU A C 1
ATOM 2694 O O . GLU A 1 178 ? -11.368 26.398 -7.045 1.00 14.91 178 GLU A O 1
ATOM 2716 N N . GLN A 1 179 ? -11.775 26.059 -9.236 1.00 12.69 179 GLN A N 1
ATOM 2717 C CA . GLN A 1 179 ? -11.550 27.457 -9.682 1.00 13.12 179 GLN A CA 1
ATOM 2718 C C . GLN A 1 179 ? -12.859 28.250 -9.553 1.00 13.94 179 GLN A C 1
ATOM 2719 O O . GLN A 1 179 ? -12.820 29.471 -9.796 1.00 17.08 179 GLN A O 1
ATOM 2733 N N . HIS A 1 180 ? -13.960 27.593 -9.183 1.00 13.87 180 HIS A N 1
ATOM 2734 C CA . HIS A 1 180 ? -15.278 28.258 -8.995 1.00 13.38 180 HIS A CA 1
ATOM 2735 C C . HIS A 1 180 ? -15.764 28.141 -7.545 1.00 13.03 180 HIS A C 1
ATOM 2736 O O . HIS A 1 180 ? -15.311 28.940 -6.707 1.00 17.04 180 HIS A O 1
ATOM 2750 N N . SER A 1 181 ? -16.636 27.176 -7.247 1.00 12.62 181 SER A N 1
ATOM 2751 C CA . SER A 1 181 ? -17.154 26.967 -5.871 1.00 14.29 181 SER A CA 1
ATOM 2752 C C . SER A 1 181 ? -16.010 26.622 -4.915 1.00 14.09 181 SER A C 1
ATOM 2753 O O . SER A 1 181 ? -16.101 27.013 -3.736 1.00 14.75 181 SER A O 1
ATOM 2761 N N . GLY A 1 182 ? -14.988 25.900 -5.380 1.00 12.63 182 GLY A N 1
ATOM 2762 C CA . GLY A 1 182 ? -13.941 25.451 -4.486 1.00 12.57 182 GLY A CA 1
ATOM 2763 C C . GLY A 1 182 ? -14.367 24.380 -3.516 1.00 12.41 182 GLY A C 1
ATOM 2764 O O . GLY A 1 182 ? -13.695 24.205 -2.481 1.00 14.11 182 GLY A O 1
ATOM 2768 N N . LEU A 1 183 ? -15.397 23.604 -3.857 1.00 13.21 183 LEU A N 1
ATOM 2769 C CA . LEU A 1 183 ? -15.834 22.507 -2.986 1.00 12.29 183 LEU A CA 1
ATOM 2770 C C . LEU A 1 183 ? -14.627 21.688 -2.519 1.00 13.31 183 LEU A C 1
ATOM 2771 O O . LEU A 1 183 ? -13.872 21.146 -3.348 1.00 13.16 183 LEU A O 1
ATOM 2787 N N . GLU A 1 184 ? -14.475 21.560 -1.218 1.00 14.34 184 GLU A N 1
ATOM 2788 C CA . GLU A 1 184 ? -13.303 20.907 -0.657 1.00 14.77 184 GLU A CA 1
ATOM 2789 C C . GLU A 1 184 ? -13.456 19.396 -0.727 1.00 15.50 184 GLU A C 1
ATOM 2790 O O . GLU A 1 184 ? -14.563 18.861 -0.606 1.00 14.72 184 GLU A O 1
ATOM 2802 N N . TYR A 1 185 ? -12.333 18.686 -0.910 1.00 14.45 185 TYR A N 1
ATOM 2803 C CA . TYR A 1 185 ? -12.338 17.263 -1.301 1.00 12.92 185 TYR A CA 1
ATOM 2804 C C . TYR A 1 185 ? -12.461 16.289 -0.125 1.00 13.92 185 TYR A C 1
ATOM 2805 O O . TYR A 1 185 ? -11.697 15.311 0.006 1.00 15.07 185 TYR A O 1
ATOM 2823 N N . PHE A 1 186 ? -13.409 16.543 0.777 1.00 13.28 186 PHE A N 1
ATOM 2824 C CA . PHE A 1 186 ? -13.707 15.666 1.899 1.00 13.63 186 PHE A CA 1
ATOM 2825 C C . PHE A 1 186 ? -15.136 15.980 2.332 1.00 13.78 186 PHE A C 1
ATOM 2826 O O . PHE A 1 186 ? -15.707 17.013 1.992 1.00 13.87 186 PHE A O 1
ATOM 2843 N N . GLY A 1 187 ? -15.691 15.073 3.135 1.00 15.12 187 GLY A N 1
ATOM 2844 C CA . GLY A 1 187 ? -17.043 15.305 3.660 1.00 14.72 187 GLY A CA 1
ATOM 2845 C C . GLY A 1 187 ? -18.114 15.425 2.588 1.00 13.79 187 GLY A C 1
ATOM 2846 O O . GLY A 1 187 ? -18.001 14.938 1.468 1.00 13.19 187 GLY A O 1
ATOM 2850 N N . GLN A 1 188 ? -19.166 16.138 2.928 1.00 13.85 188 GLN A N 1
ATOM 2851 C CA . GLN A 1 188 ? -20.273 16.325 1.995 1.00 13.34 188 GLN A CA 1
ATOM 2852 C C . GLN A 1 188 ? -19.872 17.145 0.775 1.00 12.90 188 GLN A C 1
ATOM 2853 O O . GLN A 1 188 ? -20.222 16.823 -0.354 1.00 12.59 188 GLN A O 1
ATOM 2867 N N . SER A 1 189 ? -19.044 18.173 0.987 1.00 13.25 189 SER A N 1
ATOM 2868 C CA . SER A 1 189 ? -18.612 18.969 -0.158 1.00 12.37 189 SER A CA 1
ATOM 2869 C C . SER A 1 189 ? -17.803 18.153 -1.130 1.00 10.85 189 SER A C 1
ATOM 2870 O O . SER A 1 189 ? -17.859 18.384 -2.340 1.00 11.71 189 SER A O 1
ATOM 2878 N N . GLY A 1 190 ? -17.019 17.227 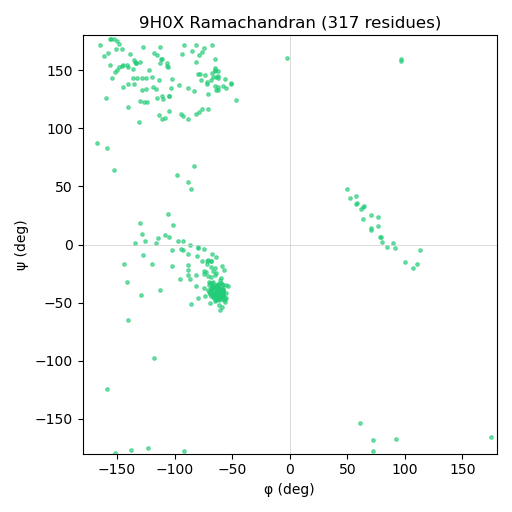-0.599 1.00 11.68 190 GLY A N 1
ATOM 2879 C CA . GLY A 1 190 ? -16.208 16.380 -1.453 1.00 12.81 190 GLY A CA 1
ATOM 2880 C C . GLY A 1 190 ? -17.048 15.427 -2.278 1.00 11.77 190 GLY A C 1
ATOM 2881 O O . GLY A 1 190 ? -16.741 15.145 -3.438 1.00 12.03 190 GLY A O 1
ATOM 2885 N N . GLY A 1 191 ? -18.132 14.906 -1.668 1.00 12.66 191 GLY A N 1
ATOM 2886 C CA . GLY A 1 191 ? -19.065 14.129 -2.452 1.00 10.66 191 GLY A CA 1
ATOM 2887 C C . GLY A 1 191 ? -19.707 14.956 -3.557 1.00 10.88 191 GLY A C 1
ATOM 2888 O O . GLY A 1 191 ? -19.892 14.478 -4.675 1.00 11.54 191 GLY A O 1
ATOM 2892 N N . MET A 1 192 ? -20.069 16.208 -3.269 1.00 10.71 192 MET A N 1
ATOM 2893 C CA . MET A 1 192 ? -20.588 17.087 -4.324 1.00 10.07 192 MET A CA 1
ATOM 2894 C C . MET A 1 192 ? -19.556 17.375 -5.417 1.00 10.36 192 MET A C 1
ATOM 2895 O O . MET A 1 192 ? -19.898 17.463 -6.592 1.00 10.74 192 MET A O 1
ATOM 2909 N N . ASN A 1 193 ? -18.285 17.521 -5.002 1.00 10.52 193 ASN A N 1
ATOM 2910 C CA . ASN A 1 193 ? -17.194 17.769 -5.961 1.00 10.78 193 ASN A CA 1
ATOM 2911 C C . ASN A 1 193 ? -17.089 16.594 -6.940 1.00 10.48 193 ASN A C 1
ATOM 2912 O O . ASN A 1 193 ? -17.164 16.753 -8.156 1.00 10.24 193 ASN A O 1
ATOM 2923 N N . GLU A 1 194 ? -17.009 15.387 -6.372 1.00 9.87 194 GLU A N 1
ATOM 2924 C CA . GLU A 1 194 ? -16.982 14.206 -7.216 1.00 10.21 194 GLU A CA 1
ATOM 2925 C C . GLU A 1 194 ? 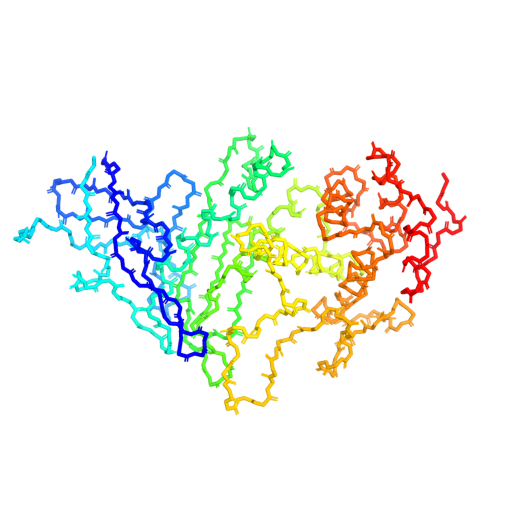-18.202 14.101 -8.097 1.00 10.37 194 GLU A C 1
ATOM 2926 O O . GLU A 1 194 ? -18.111 13.794 -9.298 1.00 10.82 194 GLU A O 1
ATOM 2938 N N . SER A 1 195 ? -19.381 14.379 -7.532 1.00 9.78 195 SER A N 1
ATOM 2939 C CA A SER A 1 195 ? -20.599 14.297 -8.321 0.52 10.86 195 SER A CA 1
ATOM 2940 C CA B SER A 1 195 ? -20.581 14.289 -8.332 0.48 10.92 195 SER A CA 1
ATOM 2941 C C . SER A 1 195 ? -20.574 15.251 -9.493 1.00 9.51 195 SER A C 1
ATOM 2942 O O . SER A 1 195 ? -20.975 14.897 -10.581 1.00 10.34 195 SER A O 1
ATOM 2957 N N . PHE A 1 196 ? -20.183 16.504 -9.260 1.00 9.69 196 PHE A N 1
ATOM 2958 C CA . PHE A 1 196 ? -20.174 17.458 -10.362 1.00 10.30 196 PHE A CA 1
ATOM 2959 C C . PHE A 1 196 ? -19.326 16.932 -11.514 1.00 9.18 196 PHE A C 1
ATOM 2960 O O . PHE A 1 196 ? -19.665 17.091 -12.681 1.00 10.26 196 PHE A O 1
ATOM 2977 N N . SER A 1 197 ? -18.180 16.345 -11.160 1.00 10.37 197 SER A N 1
ATOM 2978 C CA . SER A 1 197 ? -17.352 15.768 -12.218 1.00 10.82 197 SER A CA 1
ATOM 2979 C C . SER A 1 197 ? -18.039 14.601 -12.949 1.00 9.67 197 SER A C 1
ATOM 2980 O O . SER A 1 197 ? -17.822 14.449 -14.174 1.00 10.47 197 SER A O 1
ATOM 2988 N N . ASP A 1 198 ? -18.809 13.767 -12.237 1.00 9.88 198 ASP A N 1
ATOM 2989 C CA . ASP A 1 198 ? -19.588 12.728 -12.933 1.00 10.33 198 ASP A CA 1
ATOM 2990 C C . ASP A 1 198 ? -20.685 13.330 -13.801 1.00 11.89 198 ASP A C 1
ATOM 2991 O O . ASP A 1 198 ? -20.985 12.810 -14.875 1.00 11.28 198 ASP A O 1
ATOM 3000 N N . MET A 1 199 ? -21.296 14.420 -13.339 1.00 10.37 199 MET A N 1
ATOM 3001 C CA . MET A 1 199 ? -22.281 15.108 -14.159 1.00 11.08 199 MET A CA 1
ATOM 3002 C C . MET A 1 199 ? -21.653 15.617 -15.432 1.00 10.58 199 MET A C 1
ATOM 3003 O O . MET A 1 199 ? -22.239 15.500 -16.514 1.00 11.66 199 MET A O 1
ATOM 3017 N N . ALA A 1 200 ? -20.441 16.177 -15.309 1.00 10.69 200 ALA A N 1
ATOM 3018 C CA . ALA A 1 200 ? -19.756 16.726 -16.465 1.00 10.72 200 ALA A CA 1
ATOM 3019 C C . ALA A 1 200 ? -19.369 15.638 -17.432 1.00 10.58 200 ALA A C 1
ATOM 3020 O O . ALA A 1 200 ? -19.322 15.880 -18.642 1.00 12.42 200 ALA A O 1
ATOM 3027 N N . ALA A 1 201 ? -19.060 14.450 -16.954 1.00 11.91 201 ALA A N 1
ATOM 3028 C CA . ALA A 1 201 ? -18.812 13.309 -17.852 1.00 12.68 201 ALA A CA 1
ATOM 3029 C C . ALA A 1 201 ? -20.025 13.064 -18.737 1.00 12.50 201 ALA A C 1
ATOM 3030 O O . ALA A 1 201 ? -19.922 12.803 -19.937 1.00 13.60 201 ALA A O 1
ATOM 3037 N N . GLN A 1 202 ? -21.203 13.038 -18.127 1.00 12.24 202 GLN A N 1
ATOM 3038 C CA . GLN A 1 202 ? -22.442 12.858 -18.884 1.00 12.02 202 GLN A CA 1
ATOM 3039 C C . GLN A 1 202 ? -22.660 13.992 -19.862 1.00 12.23 202 GLN A C 1
ATOM 3040 O O . GLN A 1 202 ? -23.076 13.751 -20.983 1.00 13.36 202 GLN A O 1
ATOM 3054 N N . ALA A 1 203 ? -22.415 15.226 -19.407 1.00 11.79 203 ALA A N 1
ATOM 3055 C CA . ALA A 1 203 ? -22.574 16.376 -20.280 1.00 12.15 203 ALA A CA 1
ATOM 3056 C C . ALA A 1 203 ? -21.659 16.280 -21.500 1.00 13.78 203 ALA A C 1
ATOM 3057 O O . ALA A 1 203 ? -22.054 16.611 -22.616 1.00 13.67 203 ALA A O 1
ATOM 3064 N N . ALA A 1 204 ? -20.411 15.886 -21.292 1.00 12.70 204 ALA A N 1
ATOM 3065 C CA . ALA A 1 204 ? -19.486 15.793 -22.419 1.00 13.44 204 ALA A CA 1
ATOM 3066 C C . ALA A 1 204 ? -19.966 14.799 -23.429 1.00 14.47 204 ALA A C 1
ATOM 3067 O O . ALA A 1 204 ? -19.916 15.063 -24.648 1.00 15.21 204 ALA A O 1
ATOM 3074 N N . GLU A 1 205 ? -20.488 13.649 -22.962 1.00 13.01 205 GLU A N 1
ATOM 3075 C CA . GLU A 1 205 ? -21.012 12.650 -23.882 1.00 13.45 205 GLU A CA 1
ATOM 3076 C C . GLU A 1 205 ? -22.216 13.191 -24.654 1.00 14.62 205 GLU A C 1
ATOM 3077 O O . GLU A 1 205 ? -22.327 13.028 -25.875 1.00 15.75 205 GLU A O 1
ATOM 3089 N N . TYR A 1 206 ? -23.169 13.835 -23.950 1.00 13.80 206 TYR A N 1
ATOM 3090 C CA . TYR A 1 206 ? -24.355 14.364 -24.591 1.00 15.03 206 TYR A CA 1
ATOM 3091 C C . TYR A 1 206 ? -23.989 15.476 -25.585 1.00 14.51 206 TYR A C 1
ATOM 3092 O O . TYR A 1 206 ? -24.512 15.543 -26.696 1.00 15.50 206 TYR A O 1
ATOM 3110 N N . TYR A 1 207 ? -23.093 16.355 -25.165 1.00 14.05 207 TYR A N 1
ATOM 3111 C CA . TYR A 1 207 ? -22.624 17.412 -26.068 1.00 14.95 207 TYR A CA 1
ATOM 3112 C C . TYR A 1 207 ? -22.011 16.811 -27.340 1.00 16.77 207 TYR A C 1
ATOM 3113 O O . TYR A 1 207 ? -22.290 17.290 -28.458 1.00 18.23 207 TYR A O 1
ATOM 3131 N N . SER A 1 208 ? -21.192 15.763 -27.193 1.00 15.71 208 SER A N 1
ATOM 3132 C CA . SER A 1 208 ? -20.490 15.215 -28.359 1.00 17.68 208 SER A CA 1
ATOM 3133 C C . SER A 1 208 ? -21.385 14.435 -29.295 1.00 22.40 208 SER A C 1
ATOM 3134 O O . SER A 1 208 ? -21.335 14.638 -30.517 1.00 20.87 208 SER A O 1
ATOM 3142 N N . VAL A 1 209 ? -22.264 13.574 -28.782 1.00 18.98 209 VAL A N 1
ATOM 3143 C CA . VAL A 1 209 ? -22.957 12.584 -29.599 1.00 22.68 209 VAL A CA 1
ATOM 3144 C C . VAL A 1 209 ? -24.442 12.505 -29.306 1.00 23.26 209 VAL A C 1
ATOM 3145 O O . VAL A 1 209 ? -25.156 11.712 -29.937 1.00 26.12 209 VAL A O 1
ATOM 3158 N N . GLY A 1 210 ? -24.954 13.314 -28.409 1.00 19.98 210 GLY A N 1
ATOM 3159 C CA . GLY A 1 210 ? -26.357 13.386 -28.180 1.00 19.43 210 GLY A CA 1
ATOM 3160 C C . GLY A 1 210 ? -26.967 12.269 -27.385 1.00 20.16 210 GLY A C 1
ATOM 3161 O O . GLY A 1 210 ? -28.183 12.099 -27.381 1.00 24.16 210 GLY A O 1
ATOM 3165 N N . LYS A 1 211 ? -26.135 11.504 -26.699 1.00 19.36 211 LYS A N 1
ATOM 3166 C CA . LYS A 1 211 ? -26.567 10.388 -25.867 1.00 20.77 211 LYS A CA 1
ATOM 3167 C C . LYS A 1 211 ? -25.516 10.257 -24.766 1.00 18.32 211 LYS A C 1
ATOM 3168 O O . LYS A 1 211 ? -24.335 10.513 -24.969 1.00 18.89 211 LYS A O 1
ATOM 3187 N N . ASN A 1 212 ? -25.954 9.817 -23.596 1.00 17.36 212 ASN A N 1
ATOM 3188 C CA . ASN A 1 212 ? -25.080 9.586 -22.449 1.00 16.32 212 ASN A CA 1
ATOM 3189 C C . ASN A 1 212 ? -25.564 8.324 -21.756 1.00 17.93 212 ASN A C 1
ATOM 3190 O O . ASN A 1 212 ? -26.734 8.006 -21.805 1.00 20.28 212 ASN A O 1
ATOM 3201 N N . SER A 1 213 ? -24.632 7.676 -21.051 1.00 17.98 213 SER A N 1
ATOM 3202 C CA . SER A 1 213 ? -24.873 6.339 -20.535 1.00 19.42 213 SER A CA 1
ATOM 3203 C C . SER A 1 213 ? -25.515 6.313 -19.152 1.00 16.81 213 SER A C 1
ATOM 3204 O O . SER A 1 213 ? -26.028 5.262 -18.760 1.00 19.97 213 SER A O 1
ATOM 3212 N N . TRP A 1 214 ? -25.469 7.416 -18.408 1.00 14.49 214 TRP A N 1
ATOM 3213 C CA . TRP A 1 214 ? -25.864 7.488 -17.008 1.00 15.34 214 TRP A CA 1
ATOM 3214 C C . TRP A 1 214 ? -24.972 6.612 -16.175 1.00 16.69 214 TRP A C 1
ATOM 3215 O O . TRP A 1 214 ? -25.274 6.313 -15.027 1.00 16.88 214 TRP A O 1
ATOM 3236 N N . GLN A 1 215 ? -23.783 6.312 -16.677 1.00 15.71 215 GLN A N 1
ATOM 3237 C CA . GLN A 1 215 ? -22.816 5.476 -15.976 1.00 15.28 215 GLN A CA 1
ATOM 3238 C C . GLN A 1 215 ? -21.458 6.122 -16.087 1.00 15.06 215 GLN A C 1
ATOM 3239 O O . GLN A 1 215 ? -21.227 6.963 -16.984 1.00 17.71 215 GLN A O 1
ATOM 3253 N N . ILE A 1 216 ? -20.565 5.767 -15.197 1.00 13.68 216 ILE A N 1
ATOM 3254 C CA . ILE A 1 216 ? -19.191 6.233 -15.219 1.00 14.25 216 ILE A CA 1
ATOM 3255 C C . ILE A 1 216 ? -18.319 5.031 -15.459 1.00 14.20 216 ILE A C 1
ATOM 3256 O O . ILE A 1 216 ? -18.389 4.044 -14.737 1.00 15.25 216 ILE A O 1
ATOM 3272 N N . GLY A 1 217 ? -17.482 5.140 -16.498 1.00 15.78 217 GLY A N 1
ATOM 3273 C CA . GLY A 1 217 ? -16.531 4.100 -16.817 1.00 17.84 217 GLY A CA 1
ATOM 3274 C C . GLY A 1 217 ? -16.967 2.842 -17.558 1.00 18.57 217 GLY A C 1
ATOM 3275 O O . GLY A 1 217 ? -16.126 1.968 -17.691 1.00 18.05 217 GLY A O 1
ATOM 3279 N N . PRO A 1 218 ? -18.189 2.654 -18.071 1.00 17.26 218 PRO A N 1
ATOM 3280 C CA . PRO A 1 218 ? -18.468 1.390 -18.764 1.00 17.30 218 PRO A CA 1
ATOM 3281 C C . PRO A 1 218 ? -17.537 1.176 -19.965 1.00 18.67 218 PRO A C 1
ATOM 3282 O O . PRO A 1 218 ? -17.092 0.044 -20.191 1.00 19.98 218 PRO A O 1
ATOM 3293 N N . GLU A 1 219 ? -17.148 2.253 -20.637 1.00 16.89 219 GLU A N 1
ATOM 3294 C CA . GLU A 1 219 ? -16.290 2.138 -21.811 1.00 17.32 219 GLU A CA 1
ATOM 3295 C C . GLU A 1 219 ? -14.883 1.745 -21.459 1.00 19.45 219 GLU A C 1
ATOM 3296 O O . GLU A 1 219 ? -14.170 1.311 -22.379 1.00 21.40 219 GLU A O 1
ATOM 3308 N N . ILE A 1 220 ? -14.477 1.799 -20.191 1.00 18.15 220 ILE A N 1
ATOM 3309 C CA . ILE A 1 220 ? -13.134 1.412 -19.789 1.00 18.28 220 ILE A CA 1
ATOM 3310 C C . ILE A 1 220 ? -13.088 0.201 -18.868 1.00 21.14 220 ILE A C 1
ATOM 3311 O O . ILE A 1 220 ? -12.006 -0.206 -18.460 1.00 19.10 220 ILE A O 1
ATOM 3327 N N . MET A 1 221 ? -14.220 -0.409 -18.538 1.00 21.05 221 MET A N 1
ATOM 3328 C CA . MET A 1 221 ? -14.194 -1.619 -17.732 1.00 21.80 221 MET A CA 1
ATOM 3329 C C . MET A 1 221 ? -13.942 -2.818 -18.623 1.00 22.70 221 MET A C 1
ATOM 3330 O O . MET A 1 221 ? -14.596 -2.988 -19.666 1.00 22.11 221 MET A O 1
ATOM 3344 N N . LYS A 1 222 ? -13.001 -3.673 -18.232 1.00 23.20 222 LYS A N 1
ATOM 3345 C CA . LYS A 1 222 ? -12.767 -4.893 -18.988 1.00 23.89 222 LYS A CA 1
ATOM 3346 C C . LYS A 1 222 ? -13.921 -5.885 -18.793 1.00 29.04 222 LYS A C 1
ATOM 3347 O O . LYS A 1 222 ? -14.467 -6.016 -17.695 1.00 28.26 222 LYS A O 1
ATOM 3366 N N . GLU A 1 223 ? -14.318 -6.559 -19.877 1.00 30.28 223 GLU A N 1
ATOM 3367 C CA . GLU A 1 223 ? -15.505 -7.422 -19.797 1.00 43.29 223 GLU A CA 1
ATOM 3368 C C . GLU A 1 223 ? -15.287 -8.552 -18.790 1.00 43.38 223 GLU A C 1
ATOM 3369 O O . GLU A 1 223 ? -16.200 -8.923 -18.038 1.00 44.64 223 GLU A O 1
ATOM 3381 N N . ASP A 1 224 ? -14.069 -9.076 -18.720 1.00 35.49 224 ASP A N 1
ATOM 3382 C CA . ASP A 1 224 ? -13.771 -10.134 -17.761 1.00 43.91 224 ASP A CA 1
ATOM 3383 C C . ASP A 1 224 ? -13.822 -9.670 -16.309 1.00 42.95 224 ASP A C 1
ATOM 3384 O O . ASP A 1 224 ? -13.755 -10.519 -15.414 1.00 48.53 224 ASP A O 1
ATOM 3393 N N . SER A 1 225 ? -13.964 -8.367 -16.046 1.00 38.30 225 SER A N 1
ATOM 3394 C CA . SER A 1 225 ? -13.925 -7.889 -14.671 1.00 37.07 225 SER A CA 1
ATOM 3395 C C . SER A 1 225 ? -15.204 -8.214 -13.895 1.00 40.71 225 SER A C 1
ATOM 3396 O O . SER A 1 225 ? -15.176 -8.213 -12.664 1.00 38.09 225 SER A O 1
ATOM 3404 N N . GLY A 1 226 ? -16.325 -8.436 -14.579 1.00 41.34 226 GLY A N 1
ATOM 3405 C CA . GLY A 1 226 ? -17.607 -8.619 -13.929 1.00 40.32 226 GLY A CA 1
ATOM 3406 C C . GLY A 1 226 ? -18.377 -7.360 -13.574 1.00 40.19 226 GLY A C 1
ATOM 3407 O O . GLY A 1 226 ? -19.492 -7.468 -13.044 1.00 43.37 226 GLY A O 1
ATOM 3411 N N . TYR A 1 227 ? -17.827 -6.173 -13.829 1.00 38.09 227 TYR A N 1
ATOM 3412 C CA . TYR A 1 227 ? -18.500 -4.903 -13.550 1.00 43.37 227 TYR A CA 1
ATOM 3413 C C . TYR A 1 227 ? -18.876 -4.239 -14.861 1.00 28.12 227 TYR A C 1
ATOM 3414 O O . TYR A 1 227 ? -18.020 -4.061 -15.732 1.00 33.92 227 TYR A O 1
ATOM 3432 N N . ASP A 1 228 ? -20.159 -3.910 -15.025 1.00 24.19 228 ASP A N 1
ATOM 3433 C CA . ASP A 1 228 ? -20.551 -3.179 -16.227 1.00 24.97 228 ASP A CA 1
ATOM 3434 C C . ASP A 1 228 ? -19.977 -1.774 -16.235 1.00 24.94 228 ASP A C 1
ATOM 3435 O O . ASP A 1 228 ? -19.696 -1.221 -17.289 1.00 23.49 228 ASP A O 1
ATOM 3444 N N . ALA A 1 229 ? -19.892 -1.141 -15.074 1.00 21.65 229 ALA A N 1
ATOM 3445 C CA . ALA A 1 229 ? -19.442 0.242 -14.969 1.00 17.95 229 ALA A CA 1
ATOM 3446 C C . ALA A 1 229 ? -18.795 0.412 -13.604 1.00 17.14 229 ALA A C 1
ATOM 3447 O O . ALA A 1 229 ? -18.914 -0.460 -12.727 1.00 19.21 229 ALA A O 1
ATOM 3454 N N . LEU A 1 230 ? -18.112 1.531 -13.432 1.00 16.82 230 LEU A N 1
ATOM 3455 C CA . LEU A 1 230 ? -17.570 1.888 -12.122 1.00 17.39 230 LEU A CA 1
ATOM 3456 C C . LEU A 1 230 ? -18.642 2.485 -11.230 1.00 16.08 230 LEU A C 1
ATOM 3457 O O . LEU A 1 230 ? -18.750 2.099 -10.063 1.00 17.39 230 LEU A O 1
ATOM 3473 N N . ARG A 1 231 ? -19.437 3.412 -11.741 1.00 14.53 231 ARG A N 1
ATOM 3474 C CA . ARG A 1 231 ? -20.549 4.011 -10.997 1.00 14.13 231 ARG A CA 1
ATOM 3475 C C . ARG A 1 231 ? -21.772 4.068 -11.882 1.00 13.27 231 ARG A C 1
ATOM 3476 O O . ARG A 1 231 ? -21.672 4.152 -13.125 1.00 13.09 231 ARG A O 1
ATOM 3497 N N . TYR A 1 232 ? -22.938 4.121 -11.238 1.00 14.50 232 TYR A N 1
ATOM 3498 C CA . TYR A 1 232 ? -24.254 4.152 -11.874 1.00 14.64 232 TYR A CA 1
ATOM 3499 C C . TYR A 1 232 ? -24.992 5.352 -11.318 1.00 16.26 232 TYR A C 1
ATOM 3500 O O . TYR A 1 232 ? -25.133 5.466 -10.111 1.00 18.90 232 TYR A O 1
ATOM 3518 N N . MET A 1 233 ? -25.439 6.259 -12.128 1.00 13.63 233 MET A N 1
ATOM 3519 C CA . MET A 1 233 ? -26.089 7.459 -11.621 1.00 13.48 233 MET A CA 1
ATOM 3520 C C . MET A 1 233 ? -27.579 7.272 -11.431 1.00 15.14 233 MET A C 1
ATOM 3521 O O . MET A 1 233 ? -28.159 8.003 -10.603 1.00 16.14 233 MET A O 1
ATOM 3535 N N . ASP A 1 234 ? -28.213 6.309 -12.105 1.00 15.09 234 ASP A N 1
ATOM 3536 C CA . ASP A 1 234 ? -29.632 6.014 -11.889 1.00 16.18 234 ASP A CA 1
ATOM 3537 C C . ASP A 1 234 ? -29.910 5.439 -10.508 1.00 17.71 234 ASP A C 1
ATOM 3538 O O . ASP A 1 234 ? -30.980 5.670 -9.938 1.00 19.68 234 ASP A O 1
ATOM 3547 N N . LYS A 1 235 ? -28.964 4.653 -9.956 1.00 16.73 235 LYS A N 1
ATOM 3548 C CA . LYS A 1 235 ? -29.112 3.915 -8.698 1.00 15.90 235 LYS A CA 1
ATOM 3549 C C . LYS A 1 235 ? -27.700 3.649 -8.233 1.00 14.53 235 LYS A C 1
ATOM 3550 O O . LYS A 1 235 ? -27.139 2.591 -8.514 1.00 15.47 235 LYS A O 1
ATOM 3569 N N . PRO A 1 236 ? -27.081 4.624 -7.562 1.00 13.35 236 PRO A N 1
ATOM 3570 C CA . PRO A 1 236 ? -25.663 4.485 -7.187 1.00 12.86 236 PRO A CA 1
ATOM 3571 C C . PRO A 1 236 ? -25.346 3.232 -6.437 1.00 13.96 236 PRO A C 1
ATOM 3572 O O . PRO A 1 236 ? -24.265 2.663 -6.660 1.00 14.32 236 PRO A O 1
ATOM 3583 N N . SER A 1 237 ? -26.256 2.768 -5.590 1.00 15.14 237 SER A N 1
ATOM 3584 C CA . SER A 1 237 ? -26.027 1.585 -4.724 1.00 15.34 237 SER A CA 1
ATOM 3585 C C . SER A 1 237 ? -25.832 0.314 -5.558 1.00 16.60 237 SER A C 1
ATOM 3586 O O . SER A 1 237 ? -25.426 -0.682 -4.994 1.00 18.49 237 SER A O 1
ATOM 3594 N N . ARG A 1 238 ? -26.106 0.380 -6.852 1.00 16.46 238 ARG A N 1
ATOM 3595 C CA A ARG A 1 238 ? -25.805 -0.830 -7.693 0.57 18.12 238 ARG A CA 1
ATOM 3596 C CA B ARG A 1 238 ? -25.808 -0.831 -7.691 0.43 18.21 238 ARG A CA 1
ATOM 3597 C C . ARG A 1 238 ? -24.309 -1.256 -7.698 1.00 17.09 238 ARG A C 1
ATOM 3598 O O . ARG A 1 238 ? -23.902 -2.410 -7.970 1.00 21.10 238 ARG A O 1
ATOM 3637 N N . ASP A 1 239 ? -23.424 -0.321 -7.337 1.00 17.22 239 ASP A N 1
ATOM 3638 C CA . ASP A 1 239 ? -21.963 -0.619 -7.298 1.00 19.39 239 ASP A CA 1
ATOM 3639 C C . ASP A 1 239 ? -21.553 -1.219 -5.946 1.00 21.09 239 ASP A C 1
ATOM 3640 O O . ASP A 1 239 ? -20.367 -1.489 -5.789 1.00 21.15 239 ASP A O 1
ATOM 3649 N N . GLY A 1 240 ? -22.476 -1.401 -4.992 1.00 17.35 240 GLY A N 1
ATOM 3650 C CA . GLY A 1 240 ? -22.158 -2.003 -3.726 1.00 19.94 240 GLY A CA 1
ATOM 3651 C C . GLY A 1 240 ? -21.510 -1.118 -2.689 1.00 19.96 240 GLY A C 1
ATOM 3652 O O . GLY A 1 240 ? -21.155 -1.659 -1.626 1.00 24.00 240 GLY A O 1
ATOM 3656 N N . MET A 1 241 ? -21.290 0.157 -2.948 1.00 20.17 241 MET A N 1
ATOM 3657 C CA . MET A 1 241 ? -20.592 1.061 -2.024 1.00 21.83 241 MET A CA 1
ATOM 3658 C C . MET A 1 241 ? -21.190 2.451 -1.973 1.00 18.69 241 MET A C 1
ATOM 3659 O O . MET A 1 241 ? -21.197 3.073 -0.907 1.00 19.49 241 MET A O 1
ATOM 3673 N N . SER A 1 242 ? -21.744 2.960 -3.051 1.00 14.97 242 SER A N 1
ATOM 3674 C CA . SER A 1 242 ? -22.275 4.308 -3.122 1.00 13.29 242 SER A CA 1
ATOM 3675 C C . SER A 1 242 ? -23.657 4.362 -2.533 1.00 15.45 242 SER A C 1
ATOM 3676 O O . SER A 1 242 ? -24.381 3.374 -2.466 1.00 17.54 242 SER A O 1
ATOM 3684 N N . ILE A 1 243 ? -24.036 5.563 -2.122 1.00 15.14 243 ILE A N 1
ATOM 3685 C CA . ILE A 1 243 ? -25.329 5.798 -1.491 1.00 16.24 243 ILE A CA 1
ATOM 3686 C C . ILE A 1 243 ? -26.285 6.515 -2.424 1.00 13.33 243 ILE A C 1
ATOM 3687 O O . ILE A 1 243 ? -25.906 7.300 -3.294 1.00 14.58 243 ILE A O 1
ATOM 3703 N N . ASP A 1 244 ? -27.571 6.295 -2.202 1.00 14.54 244 ASP A N 1
ATOM 3704 C CA . ASP A 1 244 ? -28.641 6.774 -3.088 1.00 17.19 244 ASP A CA 1
ATOM 3705 C C . ASP A 1 244 ? -29.336 8.012 -2.527 1.00 16.24 244 ASP A C 1
ATOM 3706 O O . ASP A 1 244 ? -30.033 8.710 -3.273 1.00 17.02 244 ASP A O 1
ATOM 3715 N N . VAL A 1 245 ? -29.197 8.266 -1.232 1.00 15.66 245 VAL A N 1
ATOM 3716 C CA . VAL A 1 245 ? -29.908 9.346 -0.551 1.00 17.27 245 VAL A CA 1
ATOM 3717 C C . VAL A 1 245 ? -28.988 9.922 0.513 1.00 16.10 245 VAL A C 1
ATOM 3718 O O . VAL A 1 245 ? -28.171 9.221 1.111 1.00 15.88 245 VAL A O 1
ATOM 3731 N N . ALA A 1 246 ? -29.236 11.202 0.846 1.00 16.49 246 ALA A N 1
ATOM 3732 C CA . ALA A 1 246 ? -28.397 11.863 1.832 1.00 16.79 246 ALA A CA 1
ATOM 3733 C C . ALA A 1 246 ? -28.543 11.281 3.214 1.00 20.88 246 ALA A C 1
ATOM 3734 O O . ALA A 1 246 ? -27.572 11.333 3.991 1.00 19.82 246 ALA A O 1
ATOM 3741 N N . ASP A 1 247 ? -29.655 10.621 3.510 1.00 17.18 247 ASP A N 1
ATOM 3742 C CA . ASP A 1 247 ? -29.855 10.029 4.827 1.00 20.21 247 ASP A CA 1
ATOM 3743 C C . ASP A 1 247 ? -28.926 8.856 5.088 1.00 21.00 247 ASP A C 1
ATOM 3744 O O . ASP A 1 247 ? -28.786 8.431 6.236 1.00 22.48 247 ASP A O 1
ATOM 3753 N N . ASP A 1 248 ? -28.264 8.312 4.066 1.00 17.37 248 ASP A N 1
ATOM 3754 C CA . ASP A 1 248 ? -27.299 7.234 4.231 1.00 19.47 248 ASP A CA 1
ATOM 3755 C C . ASP A 1 248 ? -25.853 7.721 4.300 1.00 18.72 248 ASP A C 1
ATOM 3756 O O . ASP A 1 248 ? -24.941 6.893 4.417 1.00 20.36 248 ASP A O 1
ATOM 3765 N N . TYR A 1 249 ? -25.634 9.024 4.264 1.00 16.87 249 TYR A N 1
ATOM 3766 C CA . TYR A 1 249 ? -24.287 9.576 4.390 1.00 16.05 249 TYR A CA 1
ATOM 3767 C C . TYR A 1 249 ? -23.804 9.471 5.832 1.00 19.78 249 TYR A C 1
ATOM 3768 O O . TYR A 1 249 ? -24.590 9.591 6.791 1.00 20.00 249 TYR A O 1
ATOM 3786 N N . TYR A 1 250 ? -22.499 9.248 5.999 1.00 17.55 250 TYR A N 1
ATOM 3787 C CA . TYR A 1 250 ? -21.884 9.300 7.320 1.00 18.33 250 TYR A CA 1
ATOM 3788 C C . TYR A 1 250 ? -20.482 9.855 7.163 1.00 20.02 250 TYR A C 1
ATOM 3789 O O . TYR A 1 250 ? -19.825 9.658 6.149 1.00 18.45 250 TYR A O 1
ATOM 3807 N N . GLY A 1 251 ? -19.989 10.468 8.230 1.00 23.09 251 GLY A N 1
ATOM 3808 C CA . GLY A 1 251 ? -18.635 10.965 8.200 1.00 24.03 251 GLY A CA 1
ATOM 3809 C C . GLY A 1 251 ? -17.637 9.849 8.006 1.00 27.13 251 GLY A C 1
ATOM 3810 O O . GLY A 1 251 ? -17.668 8.836 8.715 1.00 28.68 251 GLY A O 1
ATOM 3814 N N . GLY A 1 252 ? -16.714 10.057 7.089 1.00 23.03 252 GLY A N 1
ATOM 3815 C CA . GLY A 1 252 ? -15.725 9.075 6.715 1.00 22.82 252 GLY A CA 1
ATOM 3816 C C . GLY A 1 252 ? -16.045 8.317 5.440 1.00 22.39 252 GLY A C 1
ATOM 3817 O O . GLY A 1 252 ? -15.152 7.662 4.867 1.00 23.85 252 GLY A O 1
ATOM 3821 N N . LEU A 1 253 ? -17.293 8.384 4.969 1.00 18.10 253 LEU A N 1
ATOM 3822 C CA . LEU A 1 253 ? -17.619 7.727 3.710 1.00 17.66 253 LEU A CA 1
ATOM 3823 C C . LEU A 1 253 ? -16.812 8.424 2.619 1.00 16.06 253 LEU A C 1
ATOM 3824 O O . LEU A 1 253 ? -16.822 9.654 2.528 1.00 16.74 253 LEU A O 1
ATOM 3840 N N . ASP A 1 254 ? -16.161 7.653 1.770 1.00 15.94 254 ASP A N 1
ATOM 3841 C CA . ASP A 1 254 ? -15.294 8.236 0.756 1.00 14.19 254 ASP A CA 1
ATOM 3842 C C . ASP A 1 254 ? -16.095 9.070 -0.237 1.00 13.56 254 ASP A C 1
ATOM 3843 O O . ASP A 1 254 ? -17.234 8.719 -0.611 1.00 13.86 254 ASP A O 1
ATOM 3852 N N . VAL A 1 255 ? -15.477 10.121 -0.787 1.00 12.90 255 VAL A N 1
ATOM 3853 C CA . VAL A 1 255 ? -16.098 11.037 -1.715 1.00 13.17 255 VAL A CA 1
ATOM 3854 C C . VAL A 1 255 ? -16.582 10.315 -2.950 1.00 11.87 255 VAL A C 1
ATOM 3855 O O . VAL A 1 255 ? -17.488 10.809 -3.631 1.00 12.78 255 VAL A O 1
ATOM 3868 N N . HIS A 1 256 ? -15.963 9.208 -3.376 1.00 12.59 256 HIS A N 1
ATOM 3869 C CA . HIS A 1 256 ? -16.391 8.490 -4.583 1.00 12.84 256 HIS A CA 1
ATOM 3870 C C . HIS A 1 256 ? -17.601 7.594 -4.338 1.00 12.99 256 HIS A C 1
ATOM 3871 O O . HIS A 1 256 ? -18.134 7.035 -5.322 1.00 13.86 256 HIS A O 1
ATOM 3885 N N . TYR A 1 257 ? -18.066 7.538 -3.118 1.00 12.98 257 TYR A N 1
ATOM 3886 C CA . TYR A 1 257 ? -19.279 6.797 -2.732 1.00 13.45 257 TYR A CA 1
ATOM 3887 C C . TYR A 1 257 ? -20.361 7.756 -2.292 1.00 13.33 257 TYR A C 1
ATOM 3888 O O . TYR A 1 257 ? -21.558 7.579 -2.609 1.00 13.98 257 TYR A O 1
ATOM 3906 N N . SER A 1 258 ? -20.019 8.825 -1.557 1.00 12.62 258 SER A N 1
ATOM 3907 C CA . SER A 1 258 ? -21.008 9.841 -1.213 1.00 11.65 258 SER A CA 1
ATOM 3908 C C . SER A 1 258 ? -21.406 10.676 -2.406 1.00 12.28 258 SER A C 1
ATOM 3909 O O . SER A 1 258 ? -22.436 11.366 -2.320 1.00 12.81 258 SER A O 1
ATOM 3917 N N . SER A 1 259 ? -20.644 10.616 -3.510 1.00 11.38 259 SER A N 1
ATOM 3918 C CA . SER A 1 259 ? -21.047 11.218 -4.750 1.00 10.96 259 SER A CA 1
ATOM 3919 C C . SER A 1 259 ? -22.382 10.656 -5.242 1.00 10.48 259 SER A C 1
ATOM 3920 O O . SER A 1 259 ? -22.992 11.258 -6.136 1.00 11.47 259 SER A O 1
ATOM 3928 N N . GLY A 1 260 ? -22.812 9.513 -4.764 1.00 11.91 260 GLY A N 1
ATOM 3929 C CA . GLY A 1 260 ? -24.089 8.956 -5.170 1.00 11.07 260 GLY A CA 1
ATOM 3930 C C . GLY A 1 260 ? -25.223 9.913 -4.935 1.00 11.77 260 GLY A C 1
ATOM 3931 O O . GLY A 1 260 ? -26.205 9.914 -5.681 1.00 12.41 260 GLY A O 1
ATOM 3935 N N . VAL A 1 261 ? -25.165 10.709 -3.867 1.00 11.99 261 VAL A N 1
ATOM 3936 C CA . VAL A 1 261 ? -26.305 11.577 -3.566 1.00 12.26 261 VAL A CA 1
ATOM 3937 C C . VAL A 1 261 ? -26.576 12.556 -4.705 1.00 11.36 261 VAL A C 1
ATOM 3938 O O . VAL A 1 261 ? -27.682 12.609 -5.241 1.00 12.46 261 VAL A O 1
ATOM 3951 N N . TYR A 1 262 ? -25.582 13.350 -5.091 1.00 10.71 262 TYR A N 1
ATOM 3952 C CA . TYR A 1 262 ? -25.748 14.338 -6.143 1.00 9.90 262 TYR A CA 1
ATOM 3953 C C . TYR A 1 262 ? -25.795 13.683 -7.510 1.00 10.38 262 TYR A C 1
ATOM 3954 O O . TYR A 1 262 ? -26.396 14.227 -8.431 1.00 11.65 262 TYR A O 1
ATOM 3972 N N . ASN A 1 263 ? -25.196 12.494 -7.693 1.00 10.37 263 ASN A N 1
ATOM 3973 C CA . ASN A 1 263 ? -25.314 11.796 -8.963 1.00 11.15 263 ASN A CA 1
ATOM 3974 C C . ASN A 1 263 ? -26.752 11.381 -9.186 1.00 11.97 263 ASN A C 1
ATOM 3975 O O . ASN A 1 263 ? -27.318 11.572 -10.272 1.00 12.54 263 ASN A O 1
ATOM 3986 N N . HIS A 1 264 ? -27.370 10.822 -8.152 1.00 11.05 264 HIS A N 1
ATOM 3987 C CA . HIS A 1 264 ? -28.757 10.401 -8.225 1.00 12.11 264 HIS A CA 1
ATOM 3988 C C . HIS A 1 264 ? -29.654 11.608 -8.411 1.00 12.12 264 HIS A C 1
ATOM 3989 O O . HIS A 1 264 ? -30.587 11.576 -9.218 1.00 12.94 264 HIS A O 1
ATOM 4003 N N . LEU A 1 265 ? -29.347 12.695 -7.688 1.00 12.62 265 LEU A N 1
ATOM 4004 C CA . LEU A 1 265 ? -30.102 13.935 -7.836 1.00 13.03 265 LEU A CA 1
ATOM 4005 C C . LEU A 1 265 ? -30.073 14.427 -9.274 1.00 13.00 265 LEU A C 1
ATOM 4006 O O . LEU A 1 265 ? -31.096 14.832 -9.824 1.00 13.62 265 LEU A O 1
ATOM 4022 N N . PHE A 1 266 ? -28.895 14.402 -9.890 1.00 11.66 266 PHE A N 1
ATOM 4023 C CA . PHE A 1 266 ? -28.774 14.876 -11.263 1.00 11.18 266 PHE A CA 1
ATOM 4024 C C . PHE A 1 266 ? -29.587 14.036 -12.226 1.00 11.33 266 PHE A C 1
ATOM 4025 O O . PHE A 1 266 ? -30.307 14.566 -13.088 1.00 13.77 266 PHE A O 1
ATOM 4042 N N . TYR A 1 267 ? -29.544 12.716 -12.060 1.00 12.25 267 TYR A N 1
ATOM 4043 C CA . TYR A 1 267 ? -30.321 11.829 -12.880 1.00 12.76 267 TYR A CA 1
ATOM 4044 C C . TYR A 1 267 ? -31.805 12.117 -12.701 1.00 12.67 267 TYR A C 1
ATOM 4045 O O . TYR A 1 267 ? -32.580 12.190 -13.658 1.00 14.35 267 TYR A O 1
ATOM 4063 N N . ILE A 1 268 ? -32.249 12.228 -11.437 1.00 12.74 268 ILE A N 1
ATOM 4064 C CA . ILE A 1 268 ? -33.675 12.459 -11.159 1.00 13.83 268 ILE A CA 1
ATOM 4065 C C . ILE A 1 268 ? -34.150 13.766 -11.793 1.00 14.41 268 ILE A C 1
ATOM 4066 O O . ILE A 1 268 ? -35.213 13.820 -12.426 1.00 16.07 268 ILE A O 1
ATOM 4082 N N . LEU A 1 269 ? -33.366 14.841 -11.618 1.00 14.02 269 LEU A N 1
ATOM 4083 C CA . LEU A 1 269 ? -33.746 16.159 -12.150 1.00 13.66 269 LEU A CA 1
ATOM 4084 C C . LEU A 1 269 ? -33.808 16.161 -13.671 1.00 13.79 269 LEU A C 1
ATOM 4085 O O . LEU A 1 269 ? -34.775 16.645 -14.250 1.00 15.39 269 LEU A O 1
ATOM 4101 N N . ALA A 1 270 ? -32.804 15.560 -14.321 1.00 13.26 270 ALA A N 1
ATOM 4102 C CA . ALA A 1 270 ? -32.775 15.500 -15.773 1.00 13.60 270 ALA A CA 1
ATOM 4103 C C . ALA A 1 270 ? -33.890 14.683 -16.358 1.00 17.04 270 ALA A C 1
ATOM 4104 O O . ALA A 1 270 ? -34.231 14.881 -17.534 1.00 18.47 270 ALA A O 1
ATOM 4111 N N . ASN A 1 271 ? -34.508 13.808 -15.580 1.00 15.12 271 ASN A N 1
ATOM 4112 C CA . ASN A 1 271 ? -35.588 12.964 -16.038 1.00 19.23 271 ASN A CA 1
ATOM 4113 C C . ASN A 1 271 ? -36.963 13.412 -15.548 1.00 19.76 271 ASN A C 1
ATOM 4114 O O . ASN A 1 271 ? -37.958 12.711 -15.794 1.00 22.09 271 ASN A O 1
ATOM 4125 N N . GLN A 1 272 ? -37.062 14.562 -14.887 1.00 17.75 272 GLN A N 1
ATOM 4126 C CA . GLN A 1 272 ? -38.380 15.087 -14.566 1.00 18.79 272 GLN A CA 1
ATOM 4127 C C . GLN A 1 272 ? -39.126 15.448 -15.856 1.00 20.68 272 GLN A C 1
ATOM 4128 O O . GLN A 1 272 ? -38.521 15.824 -16.858 1.00 20.22 272 GLN A O 1
ATOM 4142 N N . PRO A 1 273 ? -40.457 15.391 -15.857 1.00 23.31 273 PRO A N 1
ATOM 4143 C CA . PRO A 1 273 ? -41.197 15.895 -17.032 1.00 23.94 273 PRO A CA 1
ATOM 4144 C C . PRO A 1 273 ? -40.779 17.337 -17.306 1.00 22.16 273 PRO A C 1
ATOM 4145 O O . PRO A 1 273 ? -40.622 18.145 -16.388 1.00 24.12 273 PRO A O 1
ATOM 4156 N N . ASN A 1 274 ? -40.528 17.625 -18.565 1.00 24.09 274 ASN A N 1
ATOM 4157 C CA . ASN A 1 274 ? -40.187 18.950 -19.069 1.00 26.63 274 ASN A CA 1
ATOM 4158 C C . ASN A 1 274 ? -38.732 19.282 -18.793 1.00 20.16 274 ASN A C 1
ATOM 4159 O O . ASN A 1 274 ? -38.339 20.419 -19.029 1.00 24.39 274 ASN A O 1
ATOM 4170 N N . TRP A 1 275 ? -37.934 18.348 -18.284 1.00 20.13 275 TRP A N 1
ATOM 4171 C CA . TRP A 1 275 ? -36.510 18.563 -18.097 1.00 16.77 275 TRP A CA 1
ATOM 4172 C C . TRP A 1 275 ? -35.709 17.674 -19.036 1.00 17.70 275 TRP A C 1
ATOM 4173 O O . TRP A 1 275 ? -36.230 16.808 -19.729 1.00 20.22 275 TRP A O 1
ATOM 4194 N N . ASN A 1 276 ? -34.421 17.941 -19.081 1.00 17.00 276 ASN A N 1
ATOM 4195 C CA . ASN A 1 276 ? -33.471 17.144 -19.853 1.00 17.55 276 ASN A CA 1
ATOM 4196 C C . ASN A 1 276 ? -32.112 17.347 -19.219 1.00 17.07 276 ASN A C 1
ATOM 4197 O O . ASN A 1 276 ? -31.950 18.110 -18.258 1.00 15.61 276 ASN A O 1
ATOM 4208 N N . LEU A 1 277 ? -31.107 16.656 -19.744 1.00 14.84 277 LEU A N 1
ATOM 4209 C CA . LEU A 1 277 ? -29.767 16.723 -19.204 1.00 14.93 277 LEU A CA 1
ATOM 4210 C C . LEU A 1 277 ? -29.222 18.143 -19.235 1.00 13.99 277 LEU A C 1
ATOM 4211 O O . LEU A 1 277 ? -28.607 18.601 -18.260 1.00 13.80 277 LEU A O 1
ATOM 4227 N N . ARG A 1 278 ? -29.426 18.831 -20.368 1.00 14.85 278 ARG A N 1
ATOM 4228 C CA . ARG A 1 278 ? -28.861 20.168 -20.485 1.00 15.49 278 ARG A CA 1
ATOM 4229 C C . ARG A 1 278 ? -29.421 21.116 -19.437 1.00 14.62 278 ARG A C 1
ATOM 4230 O O . ARG A 1 278 ? -28.660 21.885 -18.846 1.00 15.11 278 ARG A O 1
ATOM 4251 N N . MET A 1 279 ? -30.726 21.095 -19.206 1.00 15.40 279 MET A N 1
ATOM 4252 C CA A MET A 1 279 ? -31.297 21.987 -18.206 0.56 16.53 279 MET A CA 1
ATOM 4253 C CA B MET A 1 279 ? -31.290 21.987 -18.204 0.44 16.62 279 MET A CA 1
ATOM 4254 C C . MET A 1 279 ? -30.751 21.647 -16.826 1.00 14.45 279 MET A C 1
ATOM 4255 O O . MET A 1 279 ? -30.466 22.535 -16.007 1.00 14.14 279 MET A O 1
ATOM 4282 N N . ALA A 1 280 ? -30.659 20.356 -16.489 1.00 13.94 280 ALA A N 1
ATOM 4283 C CA . ALA A 1 280 ? -30.140 19.945 -15.208 1.00 14.63 280 ALA A CA 1
ATOM 4284 C C . ALA A 1 280 ? -28.702 20.388 -15.044 1.00 12.87 280 ALA A C 1
ATOM 4285 O O . ALA A 1 280 ? -28.289 20.890 -13.990 1.00 13.38 280 ALA A O 1
ATOM 4292 N N . PHE A 1 281 ? -27.895 20.227 -16.104 1.00 12.11 281 PHE A N 1
ATOM 4293 C CA . PHE A 1 281 ? -26.498 20.642 -15.990 1.00 12.20 281 PHE A CA 1
ATOM 4294 C C . PHE A 1 281 ? -26.395 22.160 -15.932 1.00 11.81 281 PHE A C 1
ATOM 4295 O O . PHE A 1 281 ? -25.511 22.685 -15.214 1.00 12.68 281 PHE A O 1
ATOM 4312 N N . ASP A 1 282 ? -27.290 22.895 -16.600 1.00 12.57 282 ASP A N 1
ATOM 4313 C CA . ASP A 1 282 ? -27.274 24.354 -16.496 1.00 14.08 282 ASP A CA 1
ATOM 4314 C C . ASP A 1 282 ? -27.425 24.769 -15.024 1.00 12.85 282 ASP A C 1
ATOM 4315 O O . ASP A 1 282 ? -26.771 25.697 -14.545 1.00 13.48 282 ASP A O 1
ATOM 4324 N N . VAL A 1 283 ? -28.293 24.095 -14.284 1.00 12.35 283 VAL A N 1
ATOM 4325 C CA . VAL A 1 283 ? -28.487 24.428 -12.872 1.00 13.10 283 VAL A CA 1
ATOM 4326 C C . VAL A 1 283 ? -27.218 24.155 -12.072 1.00 11.71 283 VAL A C 1
ATOM 4327 O O . VAL A 1 283 ? -26.820 24.964 -11.233 1.00 12.84 283 VAL A O 1
ATOM 4340 N N . MET A 1 284 ? -26.626 22.973 -12.251 1.00 11.50 284 MET A N 1
ATOM 4341 C CA . MET A 1 284 ? -25.400 22.594 -11.548 1.00 11.13 284 MET A CA 1
ATOM 4342 C C . MET A 1 284 ? -24.242 23.493 -11.870 1.00 11.43 284 MET A C 1
ATOM 4343 O O . MET A 1 284 ? -23.511 23.882 -10.965 1.00 12.05 284 MET A O 1
ATOM 4357 N N . VAL A 1 285 ? -24.060 23.823 -13.148 1.00 12.43 285 VAL A N 1
ATOM 4358 C CA . VAL A 1 285 ? -22.966 24.711 -13.522 1.00 11.79 285 VAL A CA 1
ATOM 4359 C C . VAL A 1 285 ? -23.146 26.074 -12.860 1.00 11.80 285 VAL A C 1
ATOM 4360 O O . VAL A 1 285 ? -22.203 26.641 -12.303 1.00 12.77 285 VAL A O 1
ATOM 4373 N N . LYS A 1 286 ? -24.356 26.637 -12.927 1.00 11.61 286 LYS A N 1
ATOM 4374 C CA . LYS A 1 286 ? -24.606 27.935 -12.343 1.00 13.49 286 LYS A CA 1
ATOM 4375 C C . LYS A 1 286 ? -24.425 27.903 -10.845 1.00 13.32 286 LYS A C 1
ATOM 4376 O O . LYS A 1 286 ? -23.887 28.859 -10.261 1.00 13.82 286 LYS A O 1
ATOM 4395 N N . ALA A 1 287 ? -24.889 26.851 -10.192 1.00 12.92 287 ALA A N 1
ATOM 4396 C CA . ALA A 1 287 ? -24.655 26.717 -8.753 1.00 12.05 287 ALA A CA 1
ATOM 4397 C C . ALA A 1 287 ? -23.176 26.646 -8.439 1.00 12.53 287 ALA A C 1
ATOM 4398 O O . ALA A 1 287 ? -22.701 27.325 -7.520 1.00 13.13 287 ALA A O 1
ATOM 4405 N N . ASN A 1 288 ? -22.400 25.892 -9.227 1.00 11.97 288 ASN A N 1
ATOM 4406 C CA . ASN A 1 288 ? -20.958 25.815 -8.980 1.00 11.59 288 ASN A CA 1
ATOM 4407 C C . ASN A 1 288 ? -20.326 27.194 -9.148 1.00 13.37 288 ASN A C 1
ATOM 4408 O O . ASN A 1 288 ? -19.486 27.611 -8.340 1.00 14.09 288 ASN A O 1
ATOM 4419 N N . MET A 1 289 ? -20.753 27.938 -10.150 1.00 12.72 289 MET A N 1
ATOM 4420 C CA A MET A 1 289 ? -20.129 29.228 -10.413 0.15 13.90 289 MET A CA 1
ATOM 4421 C CA B MET A 1 289 ? -20.138 29.229 -10.416 0.42 13.89 289 MET A CA 1
ATOM 4422 C CA C MET A 1 289 ? -20.127 29.229 -10.406 0.43 13.90 289 MET A CA 1
ATOM 4423 C C . MET A 1 289 ? -20.544 30.284 -9.386 1.00 14.92 289 MET A C 1
ATOM 4424 O O . MET A 1 289 ? -19.739 31.146 -9.023 1.00 16.88 289 MET A O 1
ATOM 4462 N N . ASP A 1 290 ? -21.825 30.277 -8.938 1.00 14.64 290 ASP A N 1
ATOM 4463 C CA . ASP A 1 290 ? -22.350 31.445 -8.264 1.00 15.58 290 ASP A CA 1
ATOM 4464 C C . ASP A 1 290 ? -22.828 31.236 -6.836 1.00 15.39 290 ASP A C 1
ATOM 4465 O O . ASP A 1 290 ? -23.018 32.232 -6.124 1.00 18.97 290 ASP A O 1
ATOM 4474 N N . TYR A 1 291 ? -23.063 30.010 -6.393 1.00 14.23 291 TYR A N 1
ATOM 4475 C CA . TYR A 1 291 ? -23.728 29.776 -5.105 1.00 14.16 291 TYR A CA 1
ATOM 4476 C C . TYR A 1 291 ? -23.022 28.807 -4.175 1.00 15.35 291 TYR A C 1
ATOM 4477 O O . TYR A 1 291 ? -22.927 29.098 -2.989 1.00 16.84 291 TYR A O 1
ATOM 4495 N N . TRP A 1 292 ? -22.511 27.678 -4.658 1.00 14.22 292 TRP A N 1
ATOM 4496 C CA . TRP A 1 292 ? -21.920 26.681 -3.769 1.00 12.61 292 TRP A CA 1
ATOM 4497 C C . TRP A 1 292 ? -20.659 27.256 -3.144 1.00 14.71 292 TRP A C 1
ATOM 4498 O O . TRP A 1 292 ? -19.875 27.947 -3.810 1.00 14.07 292 TRP A O 1
ATOM 4519 N N . THR A 1 293 ? -20.424 26.902 -1.880 1.00 15.46 293 THR A N 1
ATOM 4520 C CA . THR A 1 293 ? -19.284 27.405 -1.122 1.00 15.28 293 THR A CA 1
ATOM 4521 C C . THR A 1 293 ? -18.350 26.243 -0.793 1.00 15.19 293 THR A C 1
ATOM 4522 O O . THR A 1 293 ? -18.718 25.070 -0.957 1.00 13.76 293 THR A O 1
ATOM 4533 N N . PRO A 1 294 ? -17.106 26.529 -0.411 1.00 14.04 294 PRO A N 1
ATOM 4534 C CA . PRO A 1 294 ? -16.125 25.449 -0.289 1.00 15.02 294 PRO A CA 1
ATOM 4535 C C . PRO A 1 294 ? -16.478 24.335 0.678 1.00 14.01 294 PRO A C 1
ATOM 4536 O O . PRO A 1 294 ? -16.159 23.158 0.398 1.00 16.12 294 PRO A O 1
ATOM 4547 N N . TYR A 1 295 ? -17.162 24.627 1.770 1.00 14.10 295 TYR A N 1
ATOM 4548 C CA . TYR A 1 295 ? -17.517 23.627 2.761 1.00 14.17 295 TYR A CA 1
ATOM 4549 C C . TYR A 1 295 ? -19.014 23.261 2.684 1.00 14.95 295 TYR A C 1
ATOM 4550 O O . TYR A 1 295 ? -19.571 22.809 3.689 1.00 14.64 295 TYR A O 1
ATOM 4568 N N . SER A 1 296 ? -19.636 23.411 1.512 1.00 13.64 296 SER A N 1
ATOM 4569 C CA . SER A 1 296 ? -21.059 23.185 1.376 1.00 12.41 296 SER A CA 1
ATOM 4570 C C . SER A 1 296 ? -21.454 21.850 1.951 1.00 13.65 296 SER A C 1
ATOM 4571 O O . SER A 1 296 ? -20.817 20.822 1.707 1.00 15.83 296 SER A O 1
ATOM 4579 N N . THR A 1 297 ? -22.582 21.842 2.656 1.00 13.19 297 THR A N 1
ATOM 4580 C CA . THR A 1 297 ? -23.282 20.602 2.976 1.00 13.55 297 THR A CA 1
ATOM 4581 C C . THR A 1 297 ? -24.196 20.258 1.786 1.00 11.80 297 THR A C 1
ATOM 4582 O O . THR A 1 297 ? -24.470 21.071 0.917 1.00 12.61 297 THR A O 1
ATOM 4593 N N . PHE A 1 298 ? -24.704 19.022 1.774 1.00 12.90 298 PHE A N 1
ATOM 4594 C CA . PHE A 1 298 ? -25.679 18.651 0.742 1.00 13.27 298 PHE A CA 1
ATOM 4595 C C . PHE A 1 298 ? -26.908 19.575 0.766 1.00 12.94 298 PHE A C 1
ATOM 4596 O O . PHE A 1 298 ? -27.391 19.985 -0.295 1.00 13.03 298 PHE A O 1
ATOM 4613 N N . ASP A 1 299 ? -27.407 19.906 1.963 1.00 12.58 299 ASP A N 1
ATOM 4614 C CA . ASP A 1 299 ? -28.561 20.797 2.074 1.00 13.68 299 ASP A CA 1
ATOM 4615 C C . ASP A 1 299 ? -28.242 22.192 1.542 1.00 13.92 299 ASP A C 1
ATOM 4616 O O . ASP A 1 299 ? -29.047 22.803 0.847 1.00 14.64 299 ASP A O 1
ATOM 4625 N N . GLU A 1 300 ? -27.095 22.750 1.935 1.00 12.86 300 GLU A N 1
ATOM 4626 C CA . GLU A 1 300 ? -26.754 24.068 1.432 1.00 13.92 300 GLU A CA 1
ATOM 4627 C C . GLU A 1 300 ? -26.608 24.015 -0.077 1.00 12.35 300 GLU A C 1
ATOM 4628 O O . GLU A 1 300 ? -26.963 24.975 -0.784 1.00 14.33 300 GLU A O 1
ATOM 4640 N N . GLY A 1 301 ? -26.113 22.910 -0.624 1.00 13.03 301 GLY A N 1
ATOM 4641 C CA . GLY A 1 301 ? -25.978 22.781 -2.072 1.00 12.83 301 GLY A CA 1
ATOM 4642 C C . GLY A 1 301 ? -27.319 22.783 -2.767 1.00 12.57 301 GLY A C 1
ATOM 4643 O O . GLY A 1 301 ? -27.454 23.336 -3.871 1.00 13.09 301 GLY A O 1
ATOM 4647 N N . GLY A 1 302 ? -28.332 22.197 -2.121 1.00 13.30 302 GLY A N 1
ATOM 4648 C CA . GLY A 1 302 ? -29.698 22.192 -2.673 1.00 14.15 302 GLY A CA 1
ATOM 4649 C C . GLY A 1 302 ? -30.251 23.598 -2.689 1.00 12.66 302 GLY A C 1
ATOM 4650 O O . GLY A 1 302 ? -30.982 23.928 -3.632 1.00 13.98 302 GLY A O 1
ATOM 4654 N N . CYS A 1 303 ? -29.935 24.394 -1.667 1.00 13.82 303 CYS A N 1
ATOM 4655 C CA A CYS A 1 303 ? -30.320 25.909 -1.717 0.44 14.91 303 CYS A CA 1
ATOM 4656 C CA B CYS A 1 303 ? -30.347 25.826 -1.681 0.56 15.01 303 CYS A CA 1
ATOM 4657 C C . CYS A 1 303 ? -29.662 26.620 -2.822 1.00 14.82 303 CYS A C 1
ATOM 4658 O O . CYS A 1 303 ? -30.232 27.563 -3.436 1.00 15.69 303 CYS A O 1
ATOM 4671 N N . GLY A 1 304 ? -28.425 26.228 -3.138 1.00 12.99 304 GLY A N 1
ATOM 4672 C CA . GLY A 1 304 ? -27.684 26.864 -4.244 1.00 13.59 304 GLY A CA 1
ATOM 4673 C C . GLY A 1 304 ? -28.294 26.485 -5.577 1.00 14.52 304 GLY A C 1
ATOM 4674 O O . GLY A 1 304 ? -28.251 27.328 -6.478 1.00 15.02 304 GLY A O 1
ATOM 4678 N N . MET A 1 305 ? -28.811 25.260 -5.724 1.00 12.53 305 MET A N 1
ATOM 4679 C CA . MET A 1 305 ? -29.496 24.850 -6.942 1.00 13.28 305 MET A CA 1
ATOM 4680 C C . MET A 1 305 ? -30.816 25.601 -7.110 1.00 13.11 305 MET A C 1
ATOM 4681 O O . MET A 1 305 ? -31.212 25.934 -8.230 1.00 13.63 305 MET A O 1
ATOM 4695 N N . LEU A 1 306 ? -31.535 25.821 -5.998 1.00 12.70 306 LEU A N 1
ATOM 4696 C CA . LEU A 1 306 ? -32.778 26.565 -6.082 1.00 14.33 306 LEU A CA 1
ATOM 4697 C C . LEU A 1 306 ? -32.533 27.992 -6.548 1.00 14.52 306 LEU A C 1
ATOM 4698 O O . LEU A 1 306 ? -33.239 28.502 -7.408 1.00 15.51 306 LEU A O 1
ATOM 4714 N N . SER A 1 307 ? -31.468 28.627 -6.026 1.00 14.00 307 SER A N 1
ATOM 4715 C CA . SER A 1 307 ? -31.164 29.986 -6.463 1.00 15.76 307 SER A CA 1
ATOM 4716 C C . SER A 1 307 ? -30.721 30.013 -7.919 1.00 13.92 307 SER A C 1
ATOM 4717 O O . SER A 1 307 ? -31.098 30.915 -8.671 1.00 17.23 307 SER A O 1
ATOM 4725 N N . ALA A 1 308 ? -29.950 29.030 -8.347 1.00 14.31 308 ALA A N 1
ATOM 4726 C CA . ALA A 1 308 ? -29.534 28.941 -9.746 1.00 14.68 308 ALA A CA 1
ATOM 4727 C C . ALA A 1 308 ? -30.727 28.748 -10.664 1.00 15.15 308 ALA A C 1
ATOM 4728 O O . ALA A 1 308 ? -30.860 29.402 -11.712 1.00 16.08 308 ALA A O 1
ATOM 4735 N N . ALA A 1 309 ? -31.615 27.828 -10.317 1.00 15.52 309 ALA A N 1
ATOM 4736 C CA . ALA A 1 309 ? -32.810 27.600 -11.116 1.00 15.61 309 ALA A CA 1
ATOM 4737 C C . ALA A 1 309 ? -33.673 28.850 -11.196 1.00 17.16 309 ALA A C 1
ATOM 4738 O O . ALA A 1 309 ? -34.246 29.121 -12.264 1.00 17.89 309 ALA A O 1
ATOM 4745 N N . LYS A 1 310 ? -33.789 29.619 -10.105 1.00 16.45 310 LYS A N 1
ATOM 4746 C CA . LYS A 1 310 ? -34.539 30.883 -10.152 1.00 18.19 310 LYS A CA 1
ATOM 4747 C C . LYS A 1 310 ? -33.901 31.833 -11.162 1.00 21.38 310 LYS A C 1
ATOM 4748 O O . LYS A 1 310 ? -34.590 32.427 -11.999 1.00 21.98 310 LYS A O 1
ATOM 4767 N N . ASP A 1 311 ? -32.578 31.961 -11.116 1.00 19.02 311 ASP A N 1
ATOM 4768 C CA . ASP A 1 311 ? -31.887 32.813 -12.095 1.00 19.33 311 ASP A CA 1
ATOM 4769 C C . ASP A 1 311 ? -32.160 32.372 -13.516 1.00 19.90 311 ASP A C 1
ATOM 4770 O O . ASP A 1 311 ? -32.254 33.223 -14.412 1.00 21.92 311 ASP A O 1
ATOM 4779 N N . LEU A 1 312 ? -32.210 31.067 -13.790 1.00 18.04 312 LEU A N 1
ATOM 4780 C CA . LEU A 1 312 ? -32.396 30.509 -15.123 1.00 19.46 312 LEU A CA 1
ATOM 4781 C C . LEU A 1 312 ? -33.843 30.502 -15.559 1.00 22.17 312 LEU A C 1
ATOM 4782 O O . LEU A 1 312 ? -34.090 30.207 -16.716 1.00 23.40 312 LEU A O 1
ATOM 4798 N N . GLY A 1 313 ? -34.781 30.793 -14.669 1.00 19.76 313 GLY A N 1
ATOM 4799 C CA . GLY A 1 313 ? -36.200 30.752 -14.964 1.00 23.67 313 GLY A CA 1
ATOM 4800 C C . GLY A 1 313 ? -36.770 29.357 -15.018 1.00 23.36 313 GLY A C 1
ATOM 4801 O O . GLY A 1 313 ? -37.828 29.172 -15.639 1.00 25.12 313 GLY A O 1
ATOM 4805 N N . TYR A 1 314 ? -36.132 28.376 -14.358 1.00 18.61 314 TYR A N 1
ATOM 4806 C CA . TYR A 1 314 ? -36.601 27.002 -14.383 1.00 22.39 314 TYR A CA 1
ATOM 4807 C C . TYR A 1 314 ? -37.514 26.749 -13.184 1.00 20.56 314 TYR A C 1
ATOM 4808 O O . TYR A 1 314 ? -37.513 27.490 -12.202 1.00 22.59 314 TYR A O 1
ATOM 4826 N N . ASN A 1 315 ? -38.269 25.658 -13.258 1.00 19.97 315 ASN A N 1
ATOM 4827 C CA . ASN A 1 315 ? -39.320 25.396 -12.286 1.00 19.30 315 ASN A CA 1
ATOM 4828 C C . ASN A 1 315 ? -38.772 24.915 -10.954 1.00 20.43 315 ASN A C 1
ATOM 4829 O O . ASN A 1 315 ? -38.116 23.875 -10.885 1.00 19.44 315 ASN A O 1
ATOM 4840 N N . LEU A 1 316 ? -38.989 25.705 -9.898 1.00 20.05 316 LEU A N 1
ATOM 4841 C CA . LEU A 1 316 ? -38.392 25.416 -8.569 1.00 19.02 316 LEU A CA 1
ATOM 4842 C C . LEU A 1 316 ? -39.080 24.227 -7.891 1.00 19.98 316 LEU A C 1
ATOM 4843 O O . LEU A 1 316 ? -38.445 23.633 -7.024 1.00 19.87 316 LEU A O 1
ATOM 4859 N N . ASP A 1 317 ? -40.328 23.925 -8.246 1.00 18.23 317 ASP A N 1
ATOM 4860 C CA . ASP A 1 317 ? -41.051 22.766 -7.660 1.00 20.20 317 ASP A CA 1
ATOM 4861 C C . ASP A 1 317 ? -40.442 21.473 -8.200 1.00 19.63 317 ASP A C 1
ATOM 4862 O O . ASP A 1 317 ? -40.535 20.463 -7.502 1.00 22.53 317 ASP A O 1
ATOM 4871 N N . ASP A 1 318 ? -39.861 21.506 -9.398 1.00 18.88 318 ASP A N 1
ATOM 4872 C CA . ASP A 1 318 ? -39.198 20.308 -9.976 1.00 19.27 318 ASP A CA 1
ATOM 4873 C C . ASP A 1 318 ? -37.871 20.106 -9.251 1.00 18.74 318 ASP A C 1
ATOM 4874 O O . ASP A 1 318 ? -37.542 18.963 -9.007 1.00 16.62 318 ASP A O 1
ATOM 4883 N N . ILE A 1 319 ? -37.161 21.172 -8.898 1.00 16.73 319 ILE A N 1
ATOM 4884 C CA . ILE A 1 319 ? -35.941 21.043 -8.117 1.00 16.04 319 ILE A CA 1
ATOM 4885 C C . ILE A 1 319 ? -36.270 20.454 -6.738 1.00 14.79 319 ILE A C 1
ATOM 4886 O O . ILE A 1 319 ? -35.595 19.537 -6.244 1.00 14.00 319 ILE A O 1
ATOM 4902 N N . LYS A 1 320 ? -37.316 20.985 -6.095 1.00 14.88 320 LYS A N 1
ATOM 4903 C CA . LYS A 1 320 ? -37.675 20.545 -4.755 1.00 14.45 320 LYS A CA 1
ATOM 4904 C C . LYS A 1 320 ? -38.092 19.096 -4.750 1.00 14.36 320 LYS A C 1
ATOM 4905 O O . LYS A 1 320 ? -37.717 18.362 -3.830 1.00 14.32 320 LYS A O 1
ATOM 4924 N N . LYS A 1 321 ? -38.858 18.656 -5.738 1.00 15.04 321 LYS A N 1
ATOM 4925 C CA . LYS A 1 321 ? -39.217 17.247 -5.795 1.00 15.59 321 LYS A CA 1
ATOM 4926 C C . LYS A 1 321 ? -37.972 16.372 -5.898 1.00 15.89 321 LYS A C 1
ATOM 4927 O O . LYS A 1 321 ? -37.878 15.331 -5.240 1.00 16.33 321 LYS A O 1
ATOM 4946 N N . SER A 1 322 ? -37.008 16.809 -6.712 1.00 14.31 322 SER A N 1
ATOM 4947 C CA . SER A 1 322 ? -35.784 16.026 -6.896 1.00 13.80 322 SER A CA 1
ATOM 4948 C C . SER A 1 322 ? -34.975 15.977 -5.615 1.00 14.45 322 SER A C 1
ATOM 4949 O O . SER A 1 322 ? -34.465 14.921 -5.225 1.00 14.53 322 SER A O 1
ATOM 4957 N N . LEU A 1 323 ? -34.815 17.124 -4.947 1.00 13.09 323 LEU A N 1
ATOM 4958 C CA . LEU A 1 323 ? -34.094 17.159 -3.654 1.00 12.69 323 LEU A CA 1
ATOM 4959 C C . LEU A 1 323 ? -34.772 16.255 -2.638 1.00 14.62 323 LEU A C 1
ATOM 4960 O O . LEU A 1 323 ? -34.103 15.513 -1.912 1.00 15.00 323 LEU A O 1
ATOM 4976 N N . SER A 1 324 ? -36.080 16.308 -2.586 1.00 14.59 324 SER A N 1
ATOM 4977 C CA . SER A 1 324 ? -36.807 15.460 -1.641 1.00 17.12 324 SER A CA 1
ATOM 4978 C C . SER A 1 324 ? -36.566 13.982 -1.909 1.00 16.04 324 SER A C 1
ATOM 4979 O O . SER A 1 324 ? -36.458 13.185 -0.970 1.00 18.04 324 SER A O 1
ATOM 4987 N N . GLU A 1 325 ? -36.488 13.589 -3.186 1.00 16.79 325 GLU A N 1
ATOM 4988 C CA . GLU A 1 325 ? -36.291 12.184 -3.515 1.00 16.74 325 GLU A CA 1
ATOM 4989 C C . GLU A 1 325 ? -34.947 11.697 -3.042 1.00 16.28 325 GLU A C 1
ATOM 4990 O O . GLU A 1 325 ? -34.831 10.505 -2.727 1.00 19.10 325 GLU A O 1
ATOM 5002 N N . VAL A 1 326 ? -33.940 12.574 -2.903 1.00 14.79 326 VAL A N 1
ATOM 5003 C CA . VAL A 1 326 ? -32.633 12.172 -2.366 1.00 14.48 326 VAL A CA 1
ATOM 5004 C C . VAL A 1 326 ? -32.476 12.573 -0.894 1.00 15.15 326 VAL A C 1
ATOM 5005 O O . VAL A 1 326 ? -31.380 12.591 -0.365 1.00 16.86 326 VAL A O 1
ATOM 5018 N N . THR A 1 327 ? -33.564 12.871 -0.255 1.00 14.69 327 THR A N 1
ATOM 5019 C CA . THR A 1 327 ? -33.684 13.235 1.163 1.00 16.36 327 THR A CA 1
ATOM 5020 C C . THR A 1 327 ? -32.851 14.457 1.561 1.00 16.83 327 THR A C 1
ATOM 5021 O O . THR A 1 327 ? -32.374 14.563 2.716 1.00 19.74 327 THR A O 1
ATOM 5032 N N . ILE A 1 328 ? -32.703 15.427 0.684 1.00 14.72 328 ILE A N 1
ATOM 5033 C CA . ILE A 1 328 ? -32.090 16.720 1.019 1.00 14.77 328 ILE A CA 1
ATOM 5034 C C . ILE A 1 328 ? -33.200 17.620 1.525 1.00 15.95 328 ILE A C 1
ATOM 5035 O O . ILE A 1 328 ? -34.261 17.723 0.895 1.00 17.56 328 ILE A O 1
ATOM 5051 N N . ASN A 1 329 ? -32.959 18.310 2.613 1.00 13.86 329 ASN A N 1
ATOM 5052 C CA . ASN A 1 329 ? -33.905 19.221 3.243 1.00 14.54 329 ASN A CA 1
ATOM 5053 C C . ASN A 1 329 ? -33.608 20.637 2.776 1.00 13.94 329 ASN A C 1
ATOM 5054 O O . ASN A 1 329 ? -32.445 21.068 2.734 1.00 16.85 329 ASN A O 1
ATOM 5065 N N . TYR A 1 330 ? -34.667 21.373 2.466 1.00 14.22 330 TYR A N 1
ATOM 5066 C CA . TYR A 1 330 ? -34.591 22.746 1.958 1.00 13.77 330 TYR A CA 1
ATOM 5067 C C . TYR A 1 330 ? -35.513 23.660 2.763 1.00 17.44 330 TYR A C 1
ATOM 5068 O O . TYR A 1 330 ? -35.866 24.738 2.290 1.00 17.50 330 TYR A O 1
ATOM 5086 N N . GLN A 1 331 ? -35.948 23.258 3.983 1.00 15.97 331 GLN A N 1
ATOM 5087 C CA . GLN A 1 331 ? -36.926 24.055 4.722 1.00 17.40 331 GLN A CA 1
ATOM 5088 C C . GLN A 1 331 ? -36.360 25.412 5.093 1.00 23.24 331 GLN A C 1
ATOM 5089 O O . GLN A 1 331 ? -37.153 26.355 5.231 1.00 27.85 331 GLN A O 1
ATOM 5103 N N . SER A 1 332 ? -35.032 25.539 5.183 1.00 20.91 332 SER A N 1
ATOM 5104 C CA . SER A 1 332 ? -34.369 26.806 5.590 1.00 29.06 332 SER A CA 1
ATOM 5105 C C . SER A 1 332 ? -33.964 27.638 4.364 1.00 26.83 332 SER A C 1
ATOM 5106 O O . SER A 1 332 ? -33.464 28.763 4.566 1.00 27.71 332 SER A O 1
ATOM 5114 N N . CYS A 1 333 ? -34.168 27.118 3.151 1.00 21.15 333 CYS A N 1
ATOM 5115 C CA A CYS A 1 333 ? -33.699 27.875 1.908 0.53 23.27 333 CYS A CA 1
ATOM 5116 C CA B CYS A 1 333 ? -33.702 27.855 1.939 0.47 23.28 333 CYS A CA 1
ATOM 5117 C C . CYS A 1 333 ? -34.578 29.073 1.536 1.00 31.60 333 CYS A C 1
ATOM 5118 O O . CYS A 1 333 ? -35.572 28.976 0.741 1.00 28.17 333 CYS A O 1
ATOM 5131 N N . TYR A 1 334 ? -34.315 30.206 2.190 1.00 31.44 334 TYR A N 1
ATOM 5132 C CA . TYR A 1 334 ? -35.053 31.469 1.913 1.00 39.46 334 TYR A CA 1
ATOM 5133 C C . TYR A 1 334 ? -34.051 32.620 1.926 1.00 40.28 334 TYR A C 1
ATOM 5134 O O . TYR A 1 334 ? -33.312 32.732 2.900 1.00 40.56 334 TYR A O 1
#

Secondary structure (DSSP, 8-state):
-EEEEEEEEEEETTTEEEEETTTBPPEEEEEEGGGTEEESB-SSEEEEE-TT-S----PPPEEE--------EEE-TTTTSS---BTTBS-HHHHHHHHHHHHHHHHHHHHSS-S-B-TTSSB--EEEEEEESSS---EEE-SS-EEEE---SSB--S-SHHHHHHHHHHHHHHHTT---SSHHHHHHHHHHHHHHHHHHHHHHHS---SEESGGGB-GGGS-S-SEESS-GGGGSS--SSGGG--TT--HHHHTHHHHHHHHHHHTSTT--HHHHHHHHHHHHHHT--TT--HHHHHHHHHHHHHHHT--HHHHHHHHHHTT---TT--

InterPro domains:
  IPR001570 Peptidase M4, C-terminal [PF02868] (388-535)
  IPR011096 FTP domain [PF07504] (59-97)
  IPR013856 Peptidase M4 domain [PF01447] (223-385)
  IPR023612 Peptidase M4 [PR00730] (342-362)
  IPR023612 Peptidase M4 [PR00730] (376-392)
  IPR023612 Peptidase M4 [PR00730] (397-408)
  IPR023612 Peptidase M4 [PR00730] (462-478)
  IPR027268 Peptidase M4/M1, CTD superfamily [G3DSA:1.10.390.10] (390-541)
  IPR050728 Extracellular Zinc Metalloprotease M4 [PTHR33794] (28-522)